Protein AF-A0A4R3Q7E2-F1 (afdb_monomer_lite)

pLDDT: mean 81.16, std 11.77, range [29.0, 95.5]

Foldseek 3Di:
DDFDDDQPVPVDDNLCNVVVVVVVVQPQAGEEAEDCVDALDWDAPPNNHYIYGYPNVVVVVVVVSVVVVVVVVVVVVVVVVLVCLVVPPCVVPCVVRPRDDDDDDPCPVVVVPDDDDDPPDQDPVNVVVVVVVCVVCCVVCCVPCVVVVVVVVVVVVVVLVVVLVVVVVVCVVVQDDQVVVLVSCVVVVVVVCVQVVADKDWDDAQDFLDQQDPVRPGTQTFRTWIAGPPPREIETEHDDTPPDQQWDPDAPDDNDTHGDPRNVVLVVSQVVSLVSNLVCVVVCCVVCVVGSHDSPPYHYGD

Radius of gyration: 33.3 Å; chains: 1; bounding box: 75×64×83 Å

InterPro domains:
  IPR025359 Shedu protein SduA, C-terminal [PF14082] (177-287)

Sequence (302 aa):
MATFGPRFGLGLDRKFSFMLHAIGSVKGVTNLRLTDKRDLDVAVTDNGTTYEMGYRLFDQLRRDANRFDGRAQVSSRKKKIQLACSNLLTRLDSETFPLSLFDRSPDDIADAIGGTMINKKLSEKDRAAVAGLAASAVRTSIKSQRIGLVKLHDEIKLASLDELIDHMEVGFPRKWTELQWQKLFETNPFIHDMAFNVPVLLVQRQAHVGGKVLNGSGEKIADFLFTNKLTDSIAVLEIKTPGMELIGKKEYRGSVYAPSADLIGGVAQTLDQIERLHSNIYQLQAHNRQHRLEAYGIKGVI

Organism: Rhizobium sullae (NCBI:txid50338)

Secondary structure (DSSP, 8-state):
---S-SS-SSSS-GGGHHHHHHHTTSTT--EEEEETT-SS-EEE-TTSSEEEEEHHHHHHHHHHHHHHHHHHHHHHHHHHHHHHIIIIITTT-TTTS----PPPPTTHHHHHHSTT---TT--HHHHHHHHHHHHHHHHHHTTT-HHHHHHHHHHHHHHHHHHHHHHHHHHTTTT--HHHHHHHHHT-THHHHHHHSS-EEEEEEEEEEE---TTS---EEEEEEEEETTT-EEEEE----TTS--EEEEEEETTEEEEPHHHHHHHHHHHHHHHHHHHHHHHHHHH-TTS--EEEEEEEE-

Structure (mmCIF, N/CA/C/O backbone):
data_AF-A0A4R3Q7E2-F1
#
_entry.id   AF-A0A4R3Q7E2-F1
#
loop_
_atom_site.group_PDB
_atom_site.id
_atom_site.type_symbol
_atom_site.label_atom_id
_atom_site.label_alt_id
_atom_site.label_comp_id
_atom_site.label_asym_id
_atom_site.label_entity_id
_atom_site.label_seq_id
_atom_site.pdbx_PDB_ins_code
_atom_site.Cartn_x
_atom_site.Cartn_y
_atom_site.Cartn_z
_atom_site.occupancy
_atom_site.B_iso_or_equiv
_atom_site.auth_seq_id
_atom_site.auth_comp_id
_atom_site.auth_asym_id
_atom_site.auth_atom_id
_atom_site.pdbx_PDB_model_num
ATOM 1 N N . MET A 1 1 ? 42.563 -11.628 -42.753 1.00 29.00 1 MET A N 1
ATOM 2 C CA . MET A 1 1 ? 43.234 -12.203 -41.571 1.00 29.00 1 MET A CA 1
ATOM 3 C C . MET A 1 1 ? 43.717 -11.023 -40.743 1.00 29.00 1 MET A C 1
ATOM 5 O O . MET A 1 1 ? 44.547 -10.278 -41.240 1.00 29.00 1 MET A O 1
ATOM 9 N N . ALA A 1 2 ? 43.097 -10.755 -39.592 1.00 33.28 2 ALA A N 1
ATOM 10 C CA . ALA A 1 2 ? 43.414 -9.595 -38.755 1.00 33.28 2 ALA A CA 1
ATOM 11 C C . ALA A 1 2 ? 43.651 -10.075 -37.316 1.00 33.28 2 ALA A C 1
ATOM 13 O O . ALA A 1 2 ? 42.722 -10.525 -36.654 1.00 33.28 2 ALA A O 1
ATOM 14 N N . THR A 1 3 ? 44.907 -10.030 -36.873 1.00 35.03 3 THR A N 1
ATOM 15 C CA . THR A 1 3 ? 45.389 -10.480 -35.554 1.00 35.03 3 THR A CA 1
ATOM 16 C C . THR A 1 3 ? 45.326 -9.335 -34.525 1.00 35.03 3 THR A C 1
ATOM 18 O O . THR A 1 3 ? 45.391 -8.162 -34.893 1.00 35.03 3 THR A O 1
ATOM 21 N N . PHE A 1 4 ? 45.163 -9.647 -33.233 1.00 47.56 4 PHE A N 1
ATOM 22 C CA . PHE A 1 4 ? 44.756 -8.681 -32.197 1.00 47.56 4 PHE A CA 1
ATOM 23 C C . PHE A 1 4 ? 45.792 -7.591 -31.785 1.00 47.56 4 PHE A C 1
ATOM 25 O O . PHE A 1 4 ? 46.646 -7.847 -30.947 1.00 47.56 4 PHE A O 1
ATOM 32 N N . GLY A 1 5 ? 45.643 -6.351 -32.299 1.00 38.47 5 GLY A N 1
ATOM 33 C CA . GLY A 1 5 ? 46.027 -5.023 -31.733 1.00 38.47 5 GLY A CA 1
ATOM 34 C C . GLY A 1 5 ? 46.033 -3.896 -32.806 1.00 38.47 5 GLY A C 1
ATOM 35 O O . GLY A 1 5 ? 46.410 -4.225 -33.925 1.00 38.47 5 GLY A O 1
ATOM 36 N N . PRO A 1 6 ? 45.616 -2.609 -32.574 1.00 37.91 6 PRO A N 1
ATOM 37 C CA . PRO A 1 6 ? 45.831 -1.810 -31.354 1.00 37.91 6 PRO A CA 1
ATOM 38 C C . PRO A 1 6 ? 44.624 -1.033 -30.748 1.00 37.91 6 PRO A C 1
ATOM 40 O O . PRO A 1 6 ? 44.824 -0.341 -29.755 1.00 37.91 6 PRO A O 1
ATOM 43 N N . ARG A 1 7 ? 43.381 -1.093 -31.265 1.00 46.81 7 ARG A N 1
ATOM 44 C CA . ARG A 1 7 ? 42.199 -0.440 -30.618 1.00 46.81 7 ARG A CA 1
ATOM 45 C C . ARG A 1 7 ? 40.850 -1.190 -30.742 1.00 46.81 7 ARG A C 1
ATOM 47 O O . ARG A 1 7 ? 39.826 -0.587 -30.460 1.00 46.81 7 ARG A O 1
ATOM 54 N N . PHE A 1 8 ? 40.864 -2.465 -31.154 1.00 51.53 8 PHE A N 1
ATOM 55 C CA . PHE A 1 8 ? 39.786 -3.491 -31.171 1.00 51.53 8 PHE A CA 1
ATOM 56 C C . PHE A 1 8 ? 38.363 -3.069 -30.716 1.00 51.53 8 PHE A C 1
ATOM 58 O O . PHE A 1 8 ? 37.847 -3.547 -29.715 1.00 51.53 8 PHE A O 1
ATOM 65 N N . GLY A 1 9 ? 37.680 -2.125 -31.358 1.00 54.44 9 GLY A N 1
ATOM 66 C CA . GLY A 1 9 ? 37.080 -2.199 -32.690 1.00 54.44 9 GLY A CA 1
ATOM 67 C C . GLY A 1 9 ? 37.962 -2.682 -33.836 1.00 54.44 9 GLY A C 1
ATOM 68 O O . GLY A 1 9 ? 38.788 -1.928 -34.326 1.00 54.44 9 GLY A O 1
ATOM 69 N N . LEU A 1 10 ? 37.733 -3.929 -34.272 1.00 60.84 10 LEU A N 1
ATOM 70 C CA . LEU A 1 10 ? 38.231 -4.661 -35.460 1.00 60.84 10 LEU A CA 1
ATOM 71 C C . LEU A 1 10 ? 38.130 -3.887 -36.808 1.00 60.84 10 LEU A C 1
ATOM 73 O O . LEU A 1 10 ? 37.545 -4.370 -37.770 1.00 60.84 10 LEU A O 1
ATOM 77 N N . GLY A 1 11 ? 38.601 -2.642 -36.878 1.00 62.81 11 GLY A N 1
ATOM 78 C CA . GLY A 1 11 ? 38.197 -1.673 -37.908 1.00 62.81 11 GLY A CA 1
ATOM 79 C C . GLY A 1 11 ? 36.772 -1.129 -37.715 1.00 62.81 11 GLY A C 1
ATOM 80 O O . GLY A 1 11 ? 36.319 -0.296 -38.493 1.00 62.81 11 GLY A O 1
ATOM 81 N N . LEU A 1 12 ? 36.070 -1.579 -36.671 1.00 67.81 12 LEU A N 1
ATOM 82 C CA . LEU A 1 12 ? 34.746 -1.098 -36.281 1.00 67.81 12 LEU A CA 1
ATOM 83 C C . LEU A 1 12 ? 34.864 0.130 -35.367 1.00 67.81 12 LEU A C 1
ATOM 85 O O . LEU A 1 12 ? 35.813 0.231 -34.590 1.00 67.81 12 LEU A O 1
ATOM 89 N N . ASP A 1 13 ? 33.881 1.036 -35.418 1.00 73.06 13 ASP A N 1
ATOM 90 C CA . ASP A 1 13 ? 33.768 2.133 -34.444 1.00 73.06 13 ASP A CA 1
ATOM 91 C C . ASP A 1 13 ? 33.807 1.554 -33.016 1.00 73.06 13 ASP A C 1
ATOM 93 O O . ASP A 1 13 ? 33.225 0.501 -32.736 1.00 73.06 13 ASP A O 1
ATOM 97 N N . ARG A 1 14 ? 34.491 2.245 -32.099 1.00 74.88 14 ARG A N 1
ATOM 98 C CA . ARG A 1 14 ? 34.608 1.866 -30.685 1.00 74.88 14 ARG A CA 1
ATOM 99 C C . ARG A 1 14 ? 33.244 1.610 -30.041 1.00 74.88 14 ARG A C 1
ATOM 101 O O . ARG A 1 14 ? 33.158 0.775 -29.147 1.00 74.88 14 ARG A O 1
ATOM 108 N N . LYS A 1 15 ? 32.184 2.271 -30.514 1.00 73.81 15 LYS A N 1
ATOM 109 C CA . LYS A 1 15 ? 30.795 2.048 -30.070 1.00 73.81 15 LYS A CA 1
ATOM 110 C C . LYS A 1 15 ? 30.309 0.606 -30.255 1.00 73.81 15 LYS A C 1
ATOM 112 O O . LYS A 1 15 ? 29.393 0.180 -29.566 1.00 73.81 15 LYS A O 1
ATOM 117 N N . PHE A 1 16 ? 30.939 -0.167 -31.137 1.00 79.94 16 PHE A N 1
ATOM 118 C CA . PHE A 1 16 ? 30.592 -1.562 -31.415 1.00 79.94 16 PHE A CA 1
ATOM 119 C C . PHE A 1 16 ? 31.449 -2.577 -30.645 1.00 79.94 16 PHE A C 1
ATOM 121 O O . PHE A 1 16 ? 31.343 -3.780 -30.889 1.00 79.94 16 PHE A O 1
ATOM 128 N N . SER A 1 17 ? 32.277 -2.133 -29.690 1.00 82.00 17 SER A N 1
ATOM 129 C CA . SER A 1 17 ? 33.116 -3.035 -28.889 1.00 82.00 17 SER A CA 1
ATOM 130 C C . SER A 1 17 ? 32.306 -4.044 -28.068 1.00 82.00 17 SER A C 1
ATOM 132 O O . SER A 1 17 ? 32.810 -5.129 -27.789 1.00 82.00 17 SER A O 1
ATOM 134 N N . PHE A 1 18 ? 31.045 -3.742 -27.728 1.00 84.62 18 PHE A N 1
ATOM 135 C CA . PHE A 1 18 ? 30.160 -4.660 -27.000 1.00 84.62 18 PHE A CA 1
ATOM 136 C C . PHE A 1 18 ? 29.976 -6.002 -27.727 1.00 84.62 18 PHE A C 1
ATOM 138 O O . PHE A 1 18 ? 29.990 -7.047 -27.081 1.00 84.62 18 PHE A O 1
ATOM 145 N N . MET A 1 19 ? 29.881 -5.989 -29.064 1.00 85.25 19 MET A N 1
ATOM 146 C CA . MET A 1 19 ? 29.777 -7.214 -29.864 1.00 85.25 19 MET A CA 1
ATOM 147 C C . MET A 1 19 ? 31.058 -8.037 -29.762 1.00 85.25 19 MET A C 1
ATOM 149 O O . MET A 1 19 ? 31.007 -9.254 -29.620 1.00 85.25 19 MET A O 1
ATOM 153 N N . LEU A 1 20 ? 32.215 -7.372 -29.776 1.00 82.75 20 LEU A N 1
ATOM 154 C CA . LEU A 1 20 ? 33.516 -8.034 -29.688 1.00 82.75 20 LEU A CA 1
ATOM 155 C C . LEU A 1 20 ? 33.751 -8.644 -28.308 1.00 82.75 20 LEU A C 1
ATOM 157 O O . LEU A 1 20 ? 34.264 -9.754 -28.218 1.00 82.75 20 LEU A O 1
ATOM 161 N N . HIS A 1 21 ? 33.332 -7.959 -27.243 1.00 85.12 21 HIS A N 1
ATOM 162 C CA . HIS A 1 21 ? 33.363 -8.512 -25.890 1.00 85.12 21 HIS A CA 1
ATOM 163 C C . HIS A 1 21 ? 32.436 -9.727 -25.744 1.00 85.12 21 HIS A C 1
ATOM 165 O O . HIS A 1 21 ? 32.831 -10.726 -25.140 1.00 85.12 21 HIS A O 1
ATOM 171 N N . ALA A 1 22 ? 31.235 -9.675 -26.328 1.00 86.19 22 ALA A N 1
ATOM 172 C CA . ALA A 1 22 ? 30.306 -10.802 -26.317 1.00 86.19 22 ALA A CA 1
ATOM 173 C C . ALA A 1 22 ? 30.882 -12.015 -27.070 1.00 86.19 22 ALA A C 1
ATOM 175 O O . ALA A 1 22 ? 30.944 -13.111 -26.518 1.00 86.19 22 ALA A O 1
ATOM 176 N N . ILE A 1 23 ? 31.389 -11.811 -28.289 1.00 87.81 23 ILE A N 1
ATOM 177 C CA . ILE A 1 23 ? 32.003 -12.870 -29.107 1.00 87.81 23 ILE A CA 1
ATOM 178 C C . ILE A 1 23 ? 33.267 -13.424 -28.435 1.00 87.81 23 ILE A C 1
ATOM 180 O O . ILE A 1 23 ? 33.476 -14.633 -28.416 1.00 87.81 23 ILE A O 1
ATOM 184 N N . GLY A 1 24 ? 34.079 -12.562 -27.817 1.00 82.62 24 GLY A N 1
ATOM 185 C CA . GLY A 1 24 ? 35.292 -12.953 -27.092 1.00 82.62 24 GLY A CA 1
ATOM 186 C C . GLY A 1 24 ? 35.042 -13.806 -25.844 1.00 82.62 24 GLY A C 1
ATOM 187 O O . GLY A 1 24 ? 35.984 -14.378 -25.303 1.00 82.62 24 GLY A O 1
ATOM 188 N N . SER A 1 25 ? 33.789 -13.933 -25.396 1.00 86.69 25 SER A N 1
ATOM 189 C CA . SER A 1 25 ? 33.418 -14.868 -24.326 1.00 86.69 25 SER A CA 1
ATOM 190 C C . SER A 1 25 ? 33.393 -16.330 -24.804 1.00 86.69 25 SER A C 1
ATOM 192 O O . SER A 1 25 ? 33.401 -17.249 -23.983 1.00 86.69 25 SER A O 1
ATOM 194 N N . VAL A 1 26 ? 33.394 -16.568 -26.121 1.00 85.00 26 VAL A N 1
ATOM 195 C CA . VAL A 1 26 ? 33.490 -17.905 -26.718 1.00 85.00 26 VAL A CA 1
ATOM 196 C C . VAL A 1 26 ? 34.959 -18.336 -26.764 1.00 85.00 26 VAL A C 1
ATOM 198 O O . VAL A 1 26 ? 35.785 -17.723 -27.440 1.00 85.00 26 VAL A O 1
ATOM 201 N N . LYS A 1 27 ? 35.303 -19.408 -26.039 1.00 82.50 27 LYS A N 1
ATOM 202 C CA . LYS A 1 27 ? 36.685 -19.914 -25.957 1.00 82.50 27 LYS A CA 1
ATOM 203 C C . LYS A 1 27 ? 37.209 -20.340 -27.334 1.00 82.50 27 LYS A C 1
ATOM 205 O O . LYS A 1 27 ? 36.522 -21.040 -28.066 1.00 82.50 27 LYS A O 1
ATOM 210 N N . GLY A 1 28 ? 38.452 -19.967 -27.646 1.00 81.69 28 GLY A N 1
ATOM 211 C CA . GLY A 1 28 ? 39.160 -20.372 -28.871 1.00 81.69 28 GLY A CA 1
ATOM 212 C C . GLY A 1 28 ? 38.947 -19.453 -30.079 1.00 81.69 28 GLY A C 1
ATOM 213 O O . GLY A 1 28 ? 39.758 -19.472 -31.007 1.00 81.69 28 GLY A O 1
ATOM 214 N N . VAL A 1 29 ? 37.931 -18.588 -30.045 1.00 85.25 29 VAL A N 1
ATOM 215 C CA . VAL A 1 29 ? 37.647 -17.646 -31.131 1.00 85.25 29 VAL A CA 1
ATOM 216 C C . VAL A 1 29 ? 38.675 -16.516 -31.146 1.00 85.25 29 VAL A C 1
ATOM 218 O O . VAL A 1 29 ? 38.862 -15.795 -30.169 1.00 85.25 29 VAL A O 1
ATOM 221 N N . THR A 1 30 ? 39.313 -16.330 -32.298 1.00 81.94 30 THR A N 1
ATOM 222 C CA . THR A 1 30 ? 40.311 -15.278 -32.556 1.00 81.94 30 THR A CA 1
ATOM 223 C C . THR A 1 30 ? 40.012 -14.471 -33.821 1.00 81.94 30 THR A C 1
ATOM 225 O O . THR A 1 30 ? 40.711 -13.511 -34.127 1.00 81.94 30 THR A O 1
ATOM 228 N N . ASN A 1 31 ? 38.982 -14.832 -34.583 1.00 82.25 31 ASN A N 1
ATOM 229 C CA . ASN A 1 31 ? 38.614 -14.130 -35.807 1.00 82.25 31 ASN A CA 1
ATOM 230 C C . ASN A 1 31 ? 37.099 -13.933 -35.866 1.00 82.25 31 ASN A C 1
ATOM 232 O O . ASN A 1 31 ? 36.344 -14.833 -35.508 1.00 82.25 31 ASN A O 1
ATOM 236 N N . LEU A 1 32 ? 36.665 -12.778 -36.368 1.00 84.94 32 LEU A N 1
ATOM 237 C CA . LEU A 1 32 ? 35.276 -12.515 -36.742 1.00 84.94 32 LEU A CA 1
ATOM 238 C C . LEU A 1 32 ? 35.183 -12.456 -38.267 1.00 84.94 32 LEU A C 1
ATOM 240 O O . LEU A 1 32 ? 35.950 -11.735 -38.909 1.00 84.94 32 LEU A O 1
ATOM 244 N N . ARG A 1 33 ? 34.233 -13.190 -38.842 1.00 86.69 33 ARG A N 1
ATOM 245 C CA . ARG A 1 33 ? 33.916 -13.176 -40.268 1.00 86.69 33 ARG A CA 1
ATOM 246 C C . ARG A 1 33 ? 32.462 -12.765 -40.464 1.00 86.69 33 ARG A C 1
ATOM 248 O O . ARG A 1 33 ? 31.554 -13.459 -40.018 1.00 86.69 33 ARG A O 1
ATOM 255 N N . LEU A 1 34 ? 32.257 -11.664 -41.177 1.00 86.69 34 LEU A N 1
ATOM 256 C CA . LEU A 1 34 ? 30.942 -11.294 -41.691 1.00 86.69 34 LEU A CA 1
ATOM 257 C C . LEU A 1 34 ? 30.736 -11.967 -43.046 1.00 86.69 34 LEU A C 1
ATOM 259 O O . LEU A 1 34 ? 31.650 -11.980 -43.874 1.00 86.69 34 LEU A O 1
ATOM 263 N N . THR A 1 35 ? 29.567 -12.559 -43.262 1.00 84.50 35 THR A N 1
ATOM 264 C CA . THR A 1 35 ? 29.266 -13.275 -44.503 1.00 84.50 35 THR A CA 1
ATOM 265 C C . THR A 1 35 ? 27.837 -13.030 -44.967 1.00 84.50 35 THR A C 1
ATOM 267 O O . THR A 1 35 ? 26.925 -12.945 -44.152 1.00 84.50 35 THR A O 1
ATOM 270 N N . ASP A 1 36 ? 27.640 -12.970 -46.283 1.00 83.56 36 ASP A N 1
ATOM 271 C CA . ASP A 1 36 ? 26.310 -12.943 -46.908 1.00 83.56 36 ASP A CA 1
ATOM 272 C C . ASP A 1 36 ? 25.725 -14.351 -47.098 1.00 83.56 36 ASP A C 1
ATOM 274 O O . ASP A 1 36 ? 24.575 -14.511 -47.493 1.00 83.56 36 ASP A O 1
ATOM 278 N N . LYS A 1 37 ? 26.512 -15.397 -46.807 1.00 82.69 37 LYS A N 1
ATOM 279 C CA . LYS A 1 37 ? 26.066 -16.798 -46.873 1.00 82.69 37 LYS A CA 1
ATOM 280 C C . LYS A 1 37 ? 25.158 -17.191 -45.700 1.00 82.69 37 LYS A C 1
ATOM 282 O O . LYS A 1 37 ? 24.607 -18.287 -45.708 1.00 82.69 37 LYS A O 1
ATOM 287 N N . ARG A 1 38 ? 25.038 -16.327 -44.687 1.00 75.88 38 ARG A N 1
ATOM 288 C CA . ARG A 1 38 ? 24.199 -16.485 -43.490 1.00 75.88 38 ARG A CA 1
ATOM 289 C C . ARG A 1 38 ? 23.385 -15.204 -43.299 1.00 75.88 38 ARG A C 1
ATOM 291 O O . ARG A 1 38 ? 23.886 -14.122 -43.592 1.00 75.88 38 ARG A O 1
ATOM 298 N N . ASP A 1 39 ? 22.151 -15.322 -42.813 1.00 80.38 39 ASP A N 1
ATOM 299 C CA . ASP A 1 39 ? 21.238 -14.178 -42.661 1.00 80.38 39 ASP A CA 1
ATOM 300 C C . ASP A 1 39 ? 21.209 -13.641 -41.214 1.00 80.38 39 ASP A C 1
ATOM 302 O O . ASP A 1 39 ? 22.050 -12.825 -40.829 1.00 80.38 39 ASP A O 1
ATOM 306 N N . LEU A 1 40 ? 20.276 -14.129 -40.392 1.00 82.69 40 LEU A N 1
ATOM 307 C CA . LEU A 1 40 ? 20.133 -13.782 -38.974 1.00 82.69 40 LEU A CA 1
ATOM 308 C C . LEU A 1 40 ? 20.720 -14.869 -38.066 1.00 82.69 40 LEU A C 1
ATOM 310 O O . LEU A 1 40 ? 20.133 -15.229 -37.051 1.00 82.69 40 LEU A O 1
ATOM 314 N N . ASP A 1 41 ? 21.861 -15.423 -38.470 1.00 84.94 41 ASP A N 1
ATOM 315 C CA . ASP A 1 41 ? 22.455 -16.604 -37.845 1.00 84.94 41 ASP A CA 1
ATOM 316 C C . ASP A 1 41 ? 23.961 -16.436 -37.593 1.00 84.94 41 ASP A C 1
ATOM 318 O O . ASP A 1 41 ? 24.633 -15.586 -38.198 1.00 84.94 41 ASP A O 1
ATOM 322 N N . VAL A 1 42 ? 24.481 -17.261 -36.684 1.00 90.62 42 VAL A N 1
ATOM 323 C CA . VAL A 1 42 ? 25.875 -17.281 -36.239 1.00 90.62 42 VAL A CA 1
ATOM 324 C C . VAL A 1 42 ? 26.422 -18.704 -36.207 1.00 90.62 42 VAL A C 1
ATOM 326 O O . VAL A 1 42 ? 25.701 -19.662 -35.952 1.00 90.62 42 VAL A O 1
ATOM 329 N N . ALA A 1 43 ? 27.723 -18.861 -36.426 1.00 88.44 43 ALA A N 1
ATOM 330 C CA . ALA A 1 43 ? 28.394 -20.147 -36.261 1.00 88.44 43 ALA A CA 1
ATOM 331 C C . ALA A 1 43 ? 29.845 -19.973 -35.832 1.00 88.44 43 ALA A C 1
ATOM 333 O O . ALA A 1 43 ? 30.428 -18.901 -35.959 1.00 88.44 43 ALA A O 1
ATOM 334 N N . VAL A 1 44 ? 30.450 -21.060 -35.370 1.00 87.38 44 VAL A N 1
ATOM 335 C CA . VAL A 1 44 ? 31.900 -21.158 -35.214 1.00 87.38 44 VAL A CA 1
ATOM 336 C C . VAL A 1 44 ? 32.391 -22.162 -36.248 1.00 87.38 44 VAL A C 1
ATOM 338 O O . VAL A 1 44 ? 31.804 -23.229 -36.392 1.00 87.38 44 VAL A O 1
ATOM 341 N N . THR A 1 45 ? 33.432 -21.810 -37.001 1.00 84.06 45 THR A N 1
ATOM 342 C CA . THR A 1 45 ? 34.057 -22.727 -37.970 1.00 84.06 45 THR A CA 1
ATOM 343 C C . THR A 1 45 ? 34.561 -23.991 -37.279 1.00 84.06 45 THR A C 1
ATOM 345 O O . THR A 1 45 ? 35.008 -23.893 -36.140 1.00 84.06 45 THR A O 1
ATOM 348 N N . ASP A 1 46 ? 34.629 -25.117 -37.988 1.00 74.81 46 ASP A N 1
ATOM 349 C CA . ASP A 1 46 ? 35.045 -26.427 -37.448 1.00 74.81 46 ASP A CA 1
ATOM 350 C C . ASP A 1 46 ? 36.395 -26.406 -36.705 1.00 74.81 46 ASP A C 1
ATOM 352 O O . ASP A 1 46 ? 36.586 -27.112 -35.720 1.00 74.81 46 ASP A O 1
ATOM 356 N N . ASN A 1 47 ? 37.313 -25.519 -37.107 1.00 79.38 47 ASN A N 1
ATOM 357 C CA . ASN A 1 47 ? 38.606 -25.325 -36.441 1.00 79.38 47 ASN A CA 1
ATOM 358 C C . ASN A 1 47 ? 38.514 -24.551 -35.106 1.00 79.38 47 ASN A C 1
ATOM 360 O O . ASN A 1 47 ? 39.539 -24.270 -34.494 1.00 79.38 47 ASN A O 1
ATOM 364 N N . GLY A 1 48 ? 37.323 -24.122 -34.680 1.00 80.56 48 GLY A N 1
ATOM 365 C CA . GLY A 1 48 ? 37.066 -23.405 -33.425 1.00 80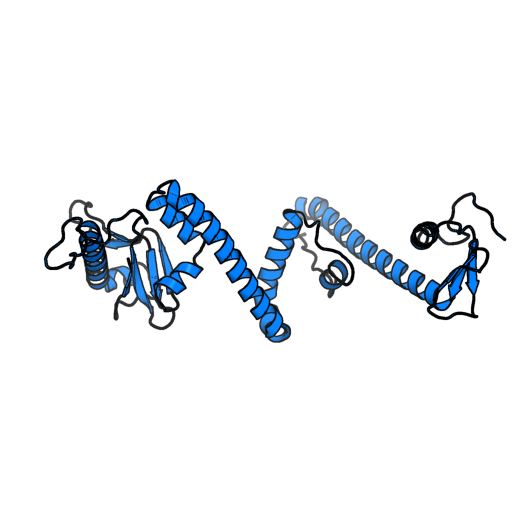.56 48 GLY A CA 1
ATOM 366 C C . GLY A 1 48 ? 37.562 -21.954 -33.362 1.00 80.56 48 GLY A C 1
ATOM 367 O O . GLY A 1 48 ? 37.313 -21.264 -32.378 1.00 80.56 48 GLY A O 1
ATOM 368 N N . THR A 1 49 ? 38.262 -21.466 -34.390 1.00 85.31 49 THR A N 1
ATOM 369 C CA . THR A 1 49 ? 39.002 -20.192 -34.329 1.00 85.31 49 THR A CA 1
ATOM 370 C C . THR A 1 49 ? 38.273 -18.987 -34.913 1.00 85.31 49 THR A C 1
ATOM 372 O O . THR A 1 49 ? 38.647 -17.852 -34.607 1.00 85.31 49 THR A O 1
ATOM 375 N N . THR A 1 50 ? 37.256 -19.192 -35.754 1.00 86.38 50 THR A N 1
ATOM 376 C CA . THR A 1 50 ? 36.537 -18.105 -36.436 1.00 86.38 50 THR A CA 1
ATOM 377 C C . THR A 1 50 ? 35.055 -18.129 -36.093 1.00 86.38 50 THR A C 1
ATOM 379 O O . THR A 1 50 ? 34.381 -19.129 -36.320 1.00 86.38 50 THR A O 1
ATOM 382 N N . TYR A 1 51 ? 34.552 -17.003 -35.593 1.00 89.06 51 TYR A N 1
ATOM 383 C CA . TYR A 1 51 ? 33.131 -16.739 -35.416 1.00 89.06 51 TYR A CA 1
ATOM 384 C C . TYR A 1 51 ? 32.568 -16.131 -36.699 1.00 89.06 51 TYR A C 1
ATOM 386 O O . TYR A 1 51 ? 33.040 -15.090 -37.159 1.00 89.06 51 TYR A O 1
ATOM 394 N N . GLU A 1 52 ? 31.577 -16.783 -37.289 1.00 89.81 52 GLU A N 1
ATOM 395 C CA . GLU A 1 52 ? 30.861 -16.326 -38.472 1.00 89.81 52 GLU A CA 1
ATOM 396 C C . GLU A 1 52 ? 29.523 -15.707 -38.072 1.00 89.81 52 GLU A C 1
ATOM 398 O O . GLU A 1 52 ? 28.780 -16.279 -37.280 1.00 89.81 52 GLU A O 1
ATOM 403 N N . MET A 1 53 ? 29.202 -14.551 -38.647 1.00 90.25 53 MET A N 1
ATOM 404 C CA . MET A 1 53 ? 27.929 -13.859 -38.451 1.00 90.25 53 MET A CA 1
ATOM 405 C C . MET A 1 53 ? 27.406 -13.347 -39.793 1.00 90.25 53 MET A C 1
ATOM 407 O O . MET A 1 53 ? 28.176 -12.856 -40.624 1.00 90.25 53 MET A O 1
ATOM 411 N N . GLY A 1 54 ? 26.093 -13.441 -39.996 1.00 90.50 54 GLY A N 1
ATOM 412 C CA . GLY A 1 54 ? 25.437 -12.840 -41.153 1.00 90.50 54 GLY A CA 1
ATOM 413 C C . GLY A 1 54 ? 25.531 -11.310 -41.165 1.00 90.50 54 GLY A C 1
ATOM 414 O O . GLY A 1 54 ? 25.408 -10.657 -40.124 1.00 90.50 54 GLY A O 1
ATOM 415 N N . TYR A 1 55 ? 25.726 -10.707 -42.341 1.00 87.50 55 TYR A N 1
ATOM 416 C CA . TYR A 1 55 ? 25.829 -9.243 -42.455 1.00 87.50 55 TYR A CA 1
ATOM 417 C C . TYR A 1 55 ? 24.560 -8.523 -41.961 1.00 87.50 55 TYR A C 1
ATOM 419 O O . TYR A 1 55 ? 24.642 -7.466 -41.334 1.00 87.50 55 TYR A O 1
ATOM 427 N N . ARG A 1 56 ? 23.379 -9.114 -42.185 1.00 87.06 56 ARG A N 1
ATOM 428 C CA . ARG A 1 56 ? 22.090 -8.565 -41.736 1.00 87.06 56 ARG A CA 1
ATOM 429 C C . ARG A 1 56 ? 21.962 -8.541 -40.214 1.00 87.06 56 ARG A C 1
ATOM 431 O O . ARG A 1 56 ? 21.550 -7.517 -39.673 1.00 87.06 56 ARG A O 1
ATOM 438 N N . LEU A 1 57 ? 22.388 -9.603 -39.524 1.00 87.25 57 LEU A N 1
ATOM 439 C CA . LEU A 1 57 ? 22.433 -9.624 -38.057 1.00 87.25 57 LEU A CA 1
ATOM 440 C C . LEU A 1 57 ? 23.373 -8.545 -37.511 1.00 87.25 57 LEU A C 1
ATOM 442 O O . LEU A 1 57 ? 23.021 -7.822 -36.579 1.00 87.25 57 LEU A O 1
ATOM 446 N N . PHE A 1 58 ? 24.548 -8.395 -38.125 1.00 88.31 58 PHE A N 1
ATOM 447 C CA . PHE A 1 58 ? 25.492 -7.347 -37.753 1.00 88.31 58 PHE A CA 1
ATOM 448 C C . PHE A 1 58 ? 24.893 -5.941 -37.933 1.00 88.31 58 PHE A C 1
ATOM 450 O O . PHE A 1 58 ? 24.988 -5.113 -37.025 1.00 88.31 58 PHE A O 1
ATOM 457 N N . ASP A 1 59 ? 24.244 -5.660 -39.069 1.00 86.88 59 ASP A N 1
ATOM 458 C CA . ASP A 1 59 ? 23.610 -4.357 -39.305 1.00 86.88 59 ASP A CA 1
ATOM 459 C C . ASP A 1 59 ? 22.438 -4.097 -38.346 1.00 86.88 59 ASP A C 1
ATOM 461 O O . ASP A 1 59 ? 22.267 -2.967 -37.886 1.00 86.88 59 ASP A O 1
ATOM 465 N N . GLN A 1 60 ? 21.673 -5.128 -37.977 1.00 86.56 60 GLN A N 1
ATOM 466 C CA . GLN A 1 60 ? 20.607 -5.011 -36.983 1.00 86.56 60 GLN A CA 1
ATOM 467 C C . GLN A 1 60 ? 21.167 -4.629 -35.606 1.00 86.56 60 GLN A C 1
ATOM 469 O O . GLN A 1 60 ? 20.771 -3.604 -35.049 1.00 86.56 60 GLN A O 1
ATOM 474 N N . LEU A 1 61 ? 22.169 -5.363 -35.110 1.00 87.25 61 LEU A N 1
ATOM 475 C CA . LEU A 1 61 ? 22.843 -5.051 -33.842 1.00 87.25 61 LEU A CA 1
ATOM 476 C C . LEU A 1 61 ? 23.445 -3.640 -33.847 1.00 87.25 61 LEU A C 1
ATOM 478 O O . LEU A 1 61 ? 23.366 -2.910 -32.856 1.00 87.25 61 LEU A O 1
ATOM 482 N N . ARG A 1 62 ? 24.016 -3.225 -34.982 1.00 87.69 62 ARG A N 1
ATOM 483 C CA . ARG A 1 62 ? 24.568 -1.882 -35.183 1.00 87.69 62 ARG A CA 1
ATOM 484 C C . ARG A 1 62 ? 23.490 -0.799 -35.078 1.00 87.69 62 ARG A C 1
ATOM 486 O O . ARG A 1 62 ? 23.715 0.229 -34.434 1.00 87.69 62 ARG A O 1
ATOM 493 N N . ARG A 1 63 ? 22.340 -0.983 -35.735 1.00 86.25 63 ARG A N 1
ATOM 494 C CA . ARG A 1 63 ? 21.218 -0.027 -35.704 1.00 86.25 63 ARG A CA 1
ATOM 495 C C . ARG A 1 63 ? 20.610 0.070 -34.311 1.00 86.25 63 ARG A C 1
ATOM 497 O O . ARG A 1 63 ? 20.388 1.185 -33.841 1.00 86.25 63 ARG A O 1
ATOM 504 N N . ASP A 1 64 ? 20.412 -1.062 -33.648 1.00 83.25 64 ASP A N 1
ATOM 505 C CA . ASP A 1 64 ? 19.837 -1.108 -32.305 1.00 83.25 64 ASP A CA 1
ATOM 506 C C . ASP A 1 64 ? 20.759 -0.434 -31.283 1.00 83.25 64 ASP A C 1
ATOM 508 O O . ASP A 1 64 ? 20.312 0.433 -30.532 1.00 83.25 64 ASP A O 1
ATOM 512 N N . ALA A 1 65 ? 22.069 -0.702 -31.334 1.00 84.56 65 ALA A N 1
ATOM 513 C CA . ALA A 1 65 ? 23.048 -0.015 -30.489 1.00 84.56 65 ALA A CA 1
ATOM 514 C C . ALA A 1 65 ? 23.033 1.509 -30.693 1.00 84.56 65 ALA A C 1
ATOM 516 O O . ALA A 1 65 ? 22.945 2.269 -29.728 1.00 84.56 65 ALA A O 1
ATOM 517 N N . ASN A 1 66 ? 23.032 1.971 -31.948 1.00 85.12 66 ASN A N 1
ATOM 518 C CA . ASN A 1 66 ? 22.941 3.402 -32.249 1.00 85.12 66 ASN A CA 1
ATOM 519 C C . ASN A 1 66 ? 21.624 4.020 -31.757 1.00 85.12 66 ASN A C 1
ATOM 521 O O . ASN A 1 66 ? 21.608 5.170 -31.315 1.00 85.12 66 ASN A O 1
ATOM 525 N N . ARG A 1 67 ? 20.516 3.272 -31.818 1.00 81.56 67 ARG A N 1
ATOM 526 C CA . ARG A 1 67 ? 19.217 3.705 -31.296 1.00 81.56 67 ARG A CA 1
ATOM 527 C C . ARG A 1 67 ? 19.259 3.855 -29.774 1.00 81.56 67 ARG A C 1
ATOM 529 O O . ARG A 1 67 ? 18.764 4.864 -29.266 1.00 81.56 67 ARG A O 1
ATOM 536 N N . PHE A 1 68 ? 19.863 2.907 -29.056 1.00 81.00 68 PHE A N 1
ATOM 537 C CA . PHE A 1 68 ? 20.041 2.991 -27.603 1.00 81.00 68 PHE A CA 1
ATOM 538 C C . PHE A 1 68 ? 20.909 4.191 -27.208 1.00 81.00 68 PHE A C 1
ATOM 540 O O . PHE A 1 68 ? 20.485 5.004 -26.383 1.00 81.00 68 PHE A O 1
ATOM 547 N N . ASP A 1 69 ? 22.057 4.374 -27.865 1.00 84.25 69 ASP A N 1
ATOM 548 C CA . ASP A 1 69 ? 22.950 5.514 -27.631 1.00 84.25 69 ASP A CA 1
ATOM 549 C C . ASP A 1 69 ? 22.260 6.850 -27.926 1.00 84.25 69 ASP A C 1
ATOM 551 O O . ASP A 1 69 ? 22.327 7.788 -27.127 1.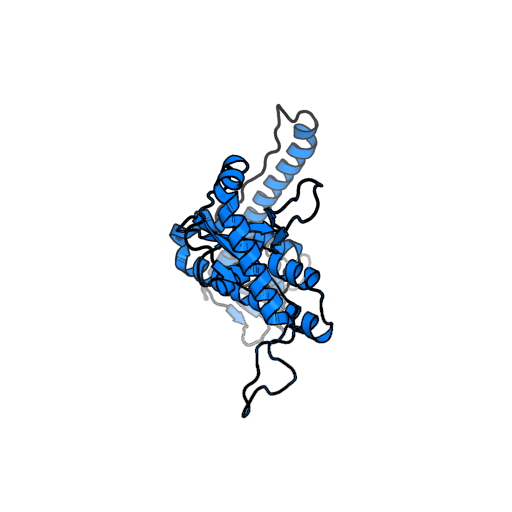00 84.25 69 ASP A O 1
ATOM 555 N N . GLY A 1 70 ? 21.559 6.945 -29.059 1.00 82.94 70 GLY A N 1
ATOM 556 C CA . GLY A 1 70 ? 20.831 8.148 -29.454 1.00 82.94 70 GLY A CA 1
ATOM 557 C C . GLY A 1 70 ? 19.795 8.557 -28.407 1.00 82.94 70 GLY A C 1
ATOM 558 O O . GLY A 1 70 ? 19.762 9.716 -27.985 1.00 82.94 70 GLY A O 1
ATOM 559 N N . ARG A 1 71 ? 19.000 7.598 -27.920 1.00 78.31 71 ARG A N 1
ATOM 560 C CA . ARG A 1 71 ? 18.005 7.818 -26.859 1.00 78.31 71 ARG A CA 1
ATOM 561 C C . ARG A 1 71 ? 18.651 8.237 -25.540 1.00 78.31 71 ARG A C 1
ATOM 563 O O . ARG A 1 71 ? 18.237 9.236 -24.948 1.00 78.31 71 ARG A O 1
ATOM 570 N N . ALA A 1 72 ? 19.703 7.539 -25.112 1.00 79.31 72 ALA A N 1
ATOM 571 C CA . ALA A 1 72 ? 20.432 7.868 -23.889 1.00 79.31 72 ALA A CA 1
ATOM 572 C C . ALA A 1 72 ? 21.024 9.285 -23.946 1.00 79.31 72 ALA A C 1
ATOM 574 O O . ALA A 1 72 ? 20.917 10.053 -22.987 1.00 79.31 72 ALA A O 1
ATOM 575 N N . GLN A 1 73 ? 21.583 9.679 -25.093 1.00 85.38 73 GLN A N 1
ATOM 576 C CA . GLN A 1 73 ? 22.101 11.027 -25.302 1.00 85.38 73 GLN A CA 1
ATOM 577 C C . GLN A 1 73 ? 21.001 12.089 -25.291 1.00 85.38 73 GLN A C 1
ATOM 579 O O . GLN A 1 73 ? 21.203 13.148 -24.700 1.00 85.38 73 GLN A O 1
ATOM 584 N N . VAL A 1 74 ? 19.841 11.836 -25.908 1.00 82.62 74 VAL A N 1
ATOM 585 C CA . VAL A 1 74 ? 18.691 12.757 -25.844 1.00 82.62 74 VAL A CA 1
ATOM 586 C C . VAL A 1 74 ? 18.232 12.940 -24.397 1.00 82.62 74 VAL A C 1
ATOM 588 O O . VAL A 1 74 ? 18.101 14.078 -23.947 1.00 82.62 74 VAL A O 1
ATOM 591 N N . SER A 1 75 ? 18.070 11.849 -23.643 1.00 79.12 75 SER A N 1
ATOM 592 C CA . SER A 1 75 ? 17.712 11.898 -22.218 1.00 79.12 75 SER A CA 1
ATOM 593 C C . SER A 1 75 ? 18.754 12.667 -21.395 1.00 79.12 75 SER A C 1
ATOM 595 O O . SER A 1 75 ? 18.412 13.551 -20.609 1.00 79.12 75 SER A O 1
ATOM 597 N N . SER A 1 76 ? 20.045 12.404 -21.625 1.00 83.12 76 SER A N 1
ATOM 598 C CA . SER A 1 76 ? 21.148 13.107 -20.961 1.00 83.12 76 SER A CA 1
ATOM 599 C C . SER A 1 76 ? 21.150 14.605 -21.274 1.00 83.12 76 SER A C 1
ATOM 601 O O . SER A 1 76 ? 21.283 15.419 -20.361 1.00 83.12 76 SER A O 1
ATOM 603 N N . ARG A 1 77 ? 20.956 14.986 -22.545 1.00 84.75 77 ARG A N 1
ATOM 604 C CA . ARG A 1 77 ? 20.865 16.391 -22.967 1.00 84.75 77 ARG A CA 1
ATOM 605 C C . ARG A 1 77 ? 19.715 17.107 -22.259 1.00 84.75 77 ARG A C 1
ATOM 607 O O . ARG A 1 77 ? 19.954 18.162 -21.679 1.00 84.75 77 ARG A O 1
ATOM 614 N N . LYS A 1 78 ? 18.518 16.508 -22.219 1.00 81.56 78 LYS A N 1
ATOM 615 C CA . LYS A 1 78 ? 17.359 17.064 -21.495 1.00 81.56 78 LYS A CA 1
ATOM 616 C C . LYS A 1 78 ? 17.669 17.289 -20.008 1.00 81.56 78 LYS A C 1
ATOM 618 O O . LYS A 1 78 ? 17.486 18.394 -19.510 1.00 81.56 78 LYS A O 1
ATOM 623 N N . LYS A 1 79 ? 18.230 16.286 -19.320 1.00 81.62 79 LYS A N 1
ATOM 624 C CA . LYS A 1 7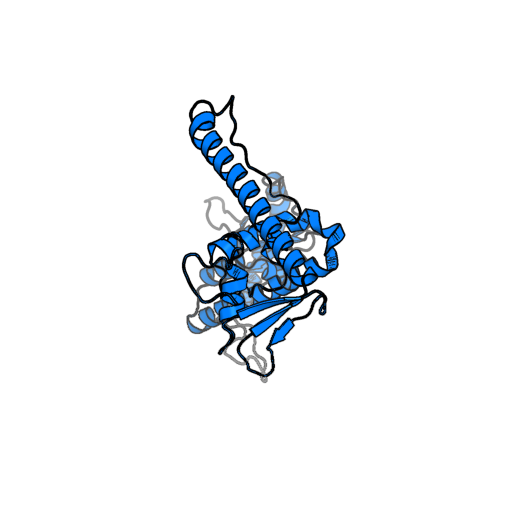9 ? 18.613 16.389 -17.895 1.00 81.62 79 LYS A CA 1
ATOM 625 C C . LYS A 1 79 ? 19.652 17.484 -17.635 1.00 81.62 79 LYS A C 1
ATOM 627 O O . LYS A 1 79 ? 19.537 18.214 -16.657 1.00 81.62 79 LYS A O 1
ATOM 632 N N . LYS A 1 80 ? 20.660 17.616 -18.506 1.00 86.19 80 LYS A N 1
ATOM 633 C CA . LYS A 1 80 ? 21.690 18.667 -18.400 1.00 86.19 80 LYS A CA 1
ATOM 634 C C . LYS A 1 80 ? 21.091 20.061 -18.554 1.00 86.19 80 LYS A C 1
ATOM 636 O O . LYS A 1 80 ? 21.407 20.937 -17.757 1.00 86.19 80 LYS A O 1
ATOM 641 N N . ILE A 1 81 ? 20.210 20.243 -19.539 1.00 85.00 81 ILE A N 1
ATOM 642 C CA . ILE A 1 81 ? 19.488 21.504 -19.741 1.00 85.00 81 ILE A CA 1
ATOM 643 C C . ILE A 1 81 ? 18.634 21.818 -18.511 1.00 85.00 81 ILE A C 1
ATOM 645 O O . ILE A 1 81 ? 18.708 22.927 -18.001 1.00 85.00 81 ILE A O 1
ATOM 649 N N . GLN A 1 82 ? 17.907 20.839 -17.964 1.00 82.81 82 GLN A N 1
ATOM 650 C CA . GLN A 1 82 ? 17.111 21.038 -16.751 1.00 82.81 82 GLN A CA 1
ATOM 651 C C . GLN A 1 82 ? 17.958 21.484 -15.563 1.00 82.81 82 GLN A C 1
ATOM 653 O O . GLN A 1 82 ? 17.596 22.430 -14.868 1.00 82.81 82 GLN A O 1
ATOM 658 N N . LEU A 1 83 ? 19.079 20.801 -15.324 1.00 83.88 83 LEU A N 1
ATOM 659 C CA . LEU A 1 83 ? 19.985 21.132 -14.234 1.00 83.88 83 LEU A CA 1
ATOM 660 C C . LEU A 1 83 ? 20.519 22.560 -14.393 1.00 83.88 83 LEU A C 1
ATOM 662 O O . LEU A 1 83 ? 20.566 23.296 -13.410 1.00 83.88 83 LEU A O 1
ATOM 666 N N . ALA A 1 84 ? 20.877 22.951 -15.619 1.00 85.69 84 ALA A N 1
ATOM 667 C CA . ALA A 1 84 ? 21.316 24.303 -15.933 1.00 85.69 84 ALA A CA 1
ATOM 668 C C . ALA A 1 84 ? 20.194 25.327 -15.703 1.00 85.69 84 ALA A C 1
ATOM 670 O O . ALA A 1 84 ? 20.390 26.258 -14.934 1.00 85.69 84 ALA A O 1
ATOM 671 N N . CYS A 1 85 ? 19.002 25.134 -16.275 1.00 84.50 85 CYS A N 1
ATOM 672 C CA . CYS A 1 85 ? 17.868 26.043 -16.085 1.00 84.50 85 CYS A CA 1
ATOM 673 C C . CYS A 1 85 ? 17.482 26.173 -14.606 1.00 84.50 85 CYS A C 1
ATOM 675 O O . CYS A 1 85 ? 17.365 27.285 -14.105 1.00 84.50 85 CYS A O 1
ATOM 677 N N . SER A 1 86 ? 17.375 25.055 -13.885 1.00 83.62 86 SER A N 1
ATOM 678 C CA . SER A 1 86 ? 16.962 25.050 -12.475 1.00 83.62 86 SER A CA 1
ATOM 679 C C . SER A 1 86 ? 17.980 25.746 -11.570 1.00 83.62 86 SER A C 1
ATOM 681 O O . SER A 1 86 ? 17.594 26.448 -10.643 1.00 83.62 86 SER A O 1
ATOM 683 N N . ASN A 1 87 ? 19.286 25.557 -11.804 1.00 84.88 87 ASN A N 1
ATOM 684 C CA . ASN A 1 87 ? 20.323 26.129 -10.935 1.00 84.88 87 ASN A CA 1
ATOM 685 C C . ASN A 1 87 ? 20.801 27.518 -11.364 1.00 84.88 87 ASN A C 1
ATOM 687 O O . ASN A 1 87 ? 21.325 28.238 -10.520 1.00 84.88 87 ASN A O 1
ATOM 691 N N . LEU A 1 88 ? 20.662 27.883 -12.640 1.00 89.56 88 LEU A N 1
ATOM 692 C CA . LEU A 1 88 ? 21.135 29.167 -13.160 1.00 89.56 88 LEU A CA 1
ATOM 693 C C . LEU A 1 88 ? 19.997 30.174 -13.331 1.00 89.56 88 LEU A C 1
ATOM 695 O O . LEU A 1 88 ? 20.152 31.317 -12.926 1.00 89.56 88 LEU A O 1
ATOM 699 N N . LEU A 1 89 ? 18.865 29.764 -13.913 1.00 86.81 89 LEU A N 1
ATOM 700 C CA . LEU A 1 89 ? 17.771 30.677 -14.269 1.00 86.81 89 LEU A CA 1
ATOM 701 C C . LEU A 1 89 ? 16.709 30.742 -13.171 1.00 86.81 89 LEU A C 1
ATOM 703 O O . LEU A 1 89 ? 16.424 31.820 -12.668 1.00 86.81 89 LEU A O 1
ATOM 707 N N . THR A 1 90 ? 16.187 29.597 -12.722 1.00 85.62 90 THR A N 1
ATOM 708 C CA . THR A 1 90 ? 15.137 29.559 -11.685 1.00 85.62 90 THR A CA 1
ATOM 709 C C . THR A 1 90 ? 15.618 30.105 -10.340 1.00 85.62 90 THR A C 1
ATOM 711 O O . THR A 1 90 ? 14.834 30.680 -9.596 1.00 85.62 90 THR A O 1
ATOM 714 N N . ARG A 1 91 ? 16.909 29.952 -10.012 1.00 85.38 91 ARG A N 1
ATOM 715 C CA . ARG A 1 91 ? 17.496 30.565 -8.806 1.00 85.38 91 ARG A CA 1
ATOM 716 C C . ARG A 1 91 ? 17.701 32.074 -8.927 1.00 85.38 91 ARG A C 1
ATOM 718 O O . ARG A 1 91 ? 17.755 32.736 -7.898 1.00 85.38 91 ARG A O 1
ATOM 725 N N . LEU A 1 92 ? 17.881 32.584 -10.147 1.00 87.19 92 LEU A N 1
ATOM 726 C CA . LEU A 1 92 ? 18.021 34.015 -10.409 1.00 87.19 92 LEU A CA 1
ATOM 727 C C . LEU A 1 92 ? 16.659 34.703 -10.312 1.00 87.19 92 LEU A C 1
ATOM 729 O O . LEU A 1 92 ? 16.537 35.718 -9.638 1.00 87.19 92 LEU A O 1
ATOM 733 N N . ASP A 1 93 ? 15.655 34.132 -10.974 1.00 86.94 93 ASP A N 1
ATOM 734 C CA . ASP A 1 93 ? 14.282 34.615 -10.946 1.00 86.94 93 ASP A CA 1
ATOM 735 C C . ASP A 1 93 ? 13.314 33.449 -11.188 1.00 86.94 93 ASP A C 1
ATOM 737 O O . ASP A 1 93 ? 13.178 32.928 -12.300 1.00 86.94 93 ASP A O 1
ATOM 741 N N . SER A 1 94 ? 12.640 33.032 -10.119 1.00 84.44 94 SER A N 1
ATOM 742 C CA . SER A 1 94 ? 11.684 31.930 -10.152 1.00 84.44 94 SER A CA 1
ATOM 743 C C . SER A 1 94 ? 10.330 32.305 -10.752 1.00 84.44 94 SER A C 1
ATOM 745 O O . SER A 1 94 ? 9.594 31.400 -11.143 1.00 84.44 94 SER A O 1
ATOM 747 N N . GLU A 1 95 ? 9.983 33.595 -10.805 1.00 85.75 95 GLU A N 1
ATOM 748 C CA . GLU A 1 95 ? 8.726 34.062 -11.400 1.00 85.75 95 GLU A CA 1
ATOM 749 C C . GLU A 1 95 ? 8.827 34.075 -12.927 1.00 85.75 95 GLU A C 1
ATOM 751 O O . GLU A 1 95 ? 7.932 33.577 -13.612 1.00 85.75 95 GLU A O 1
ATOM 756 N N . THR A 1 96 ? 9.952 34.555 -13.464 1.00 85.56 96 THR A N 1
ATOM 757 C CA . THR A 1 96 ? 10.199 34.561 -14.915 1.00 85.56 96 THR A CA 1
ATOM 758 C C . THR A 1 96 ? 10.620 33.185 -15.440 1.00 85.56 96 THR A C 1
ATOM 760 O O . THR A 1 96 ? 10.254 32.803 -16.554 1.00 85.56 96 THR A O 1
ATOM 763 N N . PHE A 1 97 ? 11.368 32.406 -14.648 1.00 82.00 97 PHE A N 1
ATOM 764 C CA . PHE A 1 97 ? 11.875 31.087 -15.041 1.00 82.00 97 PHE A CA 1
ATOM 765 C C . PHE A 1 97 ? 11.439 29.996 -14.054 1.00 82.00 97 PHE A C 1
ATOM 767 O O . PHE A 1 97 ? 12.265 29.490 -13.283 1.00 82.00 97 PHE A O 1
ATOM 774 N N . PRO A 1 98 ? 10.160 29.580 -14.080 1.00 80.75 98 PRO A N 1
ATOM 775 C CA . PRO A 1 98 ? 9.659 28.560 -13.171 1.00 80.75 98 PRO A CA 1
ATOM 776 C C . PRO A 1 98 ? 10.385 27.227 -13.367 1.00 80.75 98 PRO A C 1
ATOM 778 O O . PRO A 1 98 ? 10.900 26.911 -14.445 1.00 80.75 98 PRO A O 1
ATOM 781 N N . LEU A 1 99 ? 10.409 26.419 -12.305 1.00 76.69 99 LEU A N 1
ATOM 782 C CA . LEU A 1 99 ? 11.043 25.108 -12.327 1.00 76.69 99 LEU A CA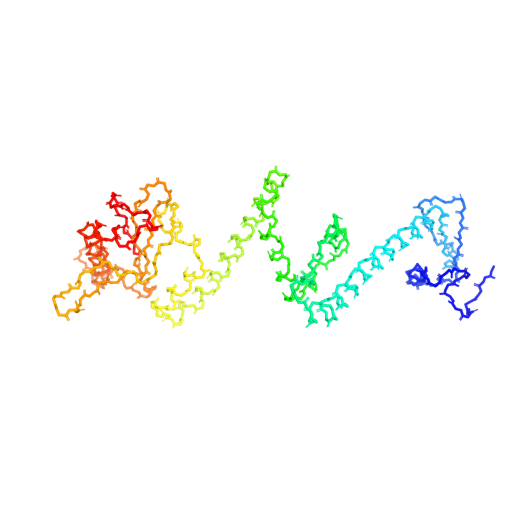 1
ATOM 783 C C . LEU A 1 99 ? 10.393 24.227 -13.406 1.00 76.69 99 LEU A C 1
ATOM 785 O O . LEU A 1 99 ? 9.265 23.761 -13.256 1.00 76.69 99 LEU A O 1
ATOM 789 N N . SER A 1 100 ? 11.126 23.966 -14.487 1.00 67.62 100 SER A N 1
ATOM 790 C CA . SER A 1 100 ? 10.664 23.062 -15.536 1.00 67.62 100 SER A CA 1
ATOM 791 C C . SER A 1 100 ? 10.903 21.614 -15.113 1.00 67.62 100 SER A C 1
ATOM 793 O O . SER A 1 100 ? 12.045 21.159 -14.975 1.00 67.62 100 SER A O 1
ATOM 795 N N . LEU A 1 101 ? 9.816 20.879 -14.892 1.00 64.81 101 LEU A N 1
ATOM 796 C CA . LEU A 1 101 ? 9.838 19.431 -14.725 1.00 64.81 101 LEU A CA 1
ATOM 797 C C . LEU A 1 101 ? 9.694 18.799 -16.112 1.00 64.81 101 LEU A C 1
ATOM 799 O O . LEU A 1 101 ? 8.675 18.975 -16.774 1.00 64.81 101 LEU A O 1
ATOM 803 N N . PHE A 1 102 ? 10.725 18.090 -16.577 1.00 66.06 102 PHE A N 1
ATOM 804 C CA . PHE A 1 102 ? 10.617 17.344 -17.829 1.00 66.06 102 PHE A CA 1
ATOM 805 C C . PHE A 1 102 ? 9.738 16.113 -17.656 1.00 66.06 102 PHE A C 1
ATOM 807 O O . PHE A 1 102 ? 9.911 15.346 -16.706 1.00 66.06 102 PHE A O 1
ATOM 814 N N . ASP A 1 103 ? 8.880 15.895 -18.647 1.00 62.00 103 ASP A N 1
ATOM 815 C CA . ASP A 1 103 ? 8.087 14.682 -18.757 1.00 62.00 103 ASP A CA 1
ATOM 816 C C . ASP A 1 103 ? 8.891 13.544 -19.409 1.00 62.00 103 ASP A C 1
ATOM 818 O O . ASP A 1 103 ? 9.792 13.775 -20.232 1.00 62.00 103 ASP A O 1
ATOM 822 N N . ARG A 1 104 ? 8.586 12.301 -19.023 1.00 66.69 104 ARG A N 1
ATOM 823 C CA . ARG A 1 104 ? 9.192 11.114 -19.648 1.00 66.69 104 ARG A CA 1
ATOM 824 C C . ARG A 1 104 ? 8.649 10.965 -21.067 1.00 66.69 104 ARG A C 1
ATOM 826 O O . ARG A 1 104 ? 7.498 11.295 -21.338 1.00 66.69 104 ARG A O 1
ATOM 833 N N . SER A 1 105 ? 9.475 10.471 -21.986 1.00 71.19 105 SER A N 1
ATOM 834 C CA . SER A 1 105 ? 8.990 10.176 -23.338 1.00 71.19 105 SER A CA 1
ATOM 835 C C . SER A 1 105 ? 8.101 8.924 -23.289 1.00 71.19 105 SER A C 1
ATOM 837 O O . SER A 1 105 ? 8.304 8.078 -22.408 1.00 71.19 105 SER A O 1
ATOM 839 N N . PRO A 1 106 ? 7.145 8.764 -24.224 1.00 71.88 106 PRO A N 1
ATOM 840 C CA . PRO A 1 106 ? 6.427 7.503 -24.381 1.00 71.88 106 PRO A CA 1
ATOM 841 C C . PRO A 1 106 ? 7.406 6.323 -24.469 1.00 71.88 106 PRO A C 1
ATOM 843 O O . PRO A 1 106 ? 8.478 6.450 -25.061 1.00 71.88 106 PRO A O 1
ATOM 846 N N . ASP A 1 107 ? 7.044 5.205 -23.842 1.00 73.25 107 ASP A N 1
ATOM 847 C CA . ASP A 1 107 ? 7.788 3.936 -23.827 1.00 73.25 107 ASP A CA 1
ATOM 848 C C . ASP A 1 107 ? 9.154 3.925 -23.109 1.00 73.25 107 ASP A C 1
ATOM 850 O O . ASP A 1 107 ? 9.728 2.849 -22.953 1.00 73.25 107 ASP A O 1
ATOM 854 N N . ASP A 1 108 ? 9.638 5.048 -22.552 1.00 73.31 108 ASP A N 1
ATOM 855 C CA . ASP A 1 108 ? 10.913 5.101 -21.798 1.00 73.31 108 ASP A CA 1
ATOM 856 C C . ASP A 1 108 ? 10.961 4.057 -20.657 1.00 73.31 108 ASP A C 1
ATOM 858 O O . ASP A 1 108 ? 12.007 3.480 -20.362 1.00 73.31 108 ASP A O 1
ATOM 862 N N . ILE A 1 109 ? 9.821 3.807 -20.003 1.00 75.19 109 ILE A N 1
ATOM 863 C CA . ILE A 1 109 ? 9.683 2.813 -18.924 1.00 75.19 109 ILE A CA 1
ATOM 864 C C . ILE A 1 109 ? 9.628 1.386 -19.483 1.00 75.19 109 ILE A C 1
ATOM 866 O O . ILE A 1 109 ? 10.242 0.486 -18.915 1.00 75.19 109 ILE A O 1
ATOM 870 N N . ALA A 1 110 ? 8.907 1.176 -20.587 1.00 73.19 110 ALA A N 1
ATOM 871 C CA . ALA A 1 110 ? 8.784 -0.136 -21.217 1.00 73.19 110 ALA A CA 1
ATOM 872 C C . ALA A 1 110 ? 10.146 -0.621 -21.737 1.00 73.19 110 ALA A C 1
ATOM 874 O O . ALA A 1 110 ? 10.521 -1.767 -21.503 1.00 73.19 110 ALA A O 1
ATOM 875 N N . ASP A 1 111 ? 10.924 0.280 -22.338 1.00 69.56 111 ASP A N 1
ATOM 876 C CA . ASP A 1 111 ? 12.288 0.012 -22.793 1.00 69.56 111 ASP A CA 1
ATOM 877 C C . ASP A 1 111 ? 13.250 -0.266 -21.624 1.00 69.56 111 ASP A C 1
ATOM 879 O O . ASP A 1 111 ? 14.143 -1.102 -21.743 1.00 69.56 111 ASP A O 1
ATOM 883 N N . ALA A 1 112 ? 13.075 0.411 -20.483 1.00 71.94 112 ALA A N 1
ATOM 884 C CA . ALA A 1 112 ? 13.916 0.207 -19.301 1.00 71.94 112 ALA A CA 1
ATOM 885 C C . ALA A 1 112 ? 13.644 -1.125 -18.576 1.00 71.94 112 ALA A C 1
ATOM 887 O O . ALA A 1 112 ? 14.545 -1.658 -17.933 1.00 71.94 112 ALA A O 1
ATOM 888 N N . ILE A 1 113 ? 12.414 -1.641 -18.654 1.00 68.38 113 ILE A N 1
ATOM 889 C CA . ILE A 1 113 ? 11.973 -2.859 -17.950 1.00 68.38 113 ILE A CA 1
ATOM 890 C C . ILE A 1 113 ? 11.985 -4.097 -18.874 1.00 68.38 113 ILE A C 1
ATOM 892 O O . ILE A 1 113 ? 12.007 -5.229 -18.393 1.00 68.38 113 ILE A O 1
ATOM 896 N N . GLY A 1 114 ? 11.969 -3.913 -20.196 1.00 60.97 114 GLY A N 1
ATOM 897 C CA . GLY A 1 114 ? 11.720 -4.973 -21.173 1.00 60.97 114 GLY A CA 1
ATOM 898 C C . GLY A 1 114 ? 12.713 -6.151 -21.212 1.00 60.97 114 GLY A C 1
ATOM 899 O O . GLY A 1 114 ? 13.917 -6.013 -21.001 1.00 60.97 114 GLY A O 1
ATOM 900 N N . GLY A 1 115 ? 12.160 -7.319 -21.572 1.00 53.59 115 GLY A N 1
ATOM 901 C CA . GLY A 1 115 ? 12.791 -8.488 -22.210 1.00 53.59 115 GLY A CA 1
ATOM 902 C C . GLY A 1 115 ? 13.779 -9.336 -21.405 1.00 53.59 115 GLY A C 1
ATOM 903 O O . GLY A 1 115 ? 13.638 -10.555 -21.352 1.00 53.59 115 GLY A O 1
ATOM 904 N N . THR A 1 116 ? 14.805 -8.723 -20.823 1.00 50.75 116 THR A N 1
ATOM 905 C CA . THR A 1 116 ? 16.025 -9.454 -20.425 1.00 50.75 116 THR A CA 1
ATOM 906 C C . THR A 1 116 ? 16.666 -8.956 -19.135 1.00 50.75 116 THR A C 1
ATOM 908 O O . THR A 1 116 ? 17.617 -9.576 -18.653 1.00 50.75 116 THR A O 1
ATOM 911 N N . MET A 1 117 ? 16.161 -7.877 -18.528 1.00 55.00 117 MET A N 1
ATOM 912 C CA . MET A 1 117 ? 16.635 -7.462 -17.209 1.00 55.00 117 MET A CA 1
ATOM 913 C C . MET A 1 117 ? 15.984 -8.300 -16.112 1.00 55.00 117 MET A C 1
ATOM 915 O O . MET A 1 117 ? 14.794 -8.204 -15.827 1.00 55.00 117 MET A O 1
ATOM 919 N N . ILE A 1 118 ? 16.801 -9.112 -15.445 1.00 53.81 118 ILE A N 1
ATOM 920 C CA . ILE A 1 118 ? 16.400 -9.768 -14.205 1.00 53.81 118 ILE A CA 1
ATOM 921 C C . ILE A 1 118 ? 16.373 -8.691 -13.110 1.00 53.81 118 ILE A C 1
ATOM 923 O O . ILE A 1 118 ? 17.425 -8.196 -12.702 1.00 53.81 118 ILE A O 1
ATOM 927 N N . ASN A 1 119 ? 15.185 -8.378 -12.584 1.00 60.41 119 ASN A N 1
ATOM 928 C CA . ASN A 1 119 ? 14.927 -7.387 -11.519 1.00 60.41 119 ASN A CA 1
ATOM 929 C C . ASN A 1 119 ? 15.565 -7.712 -10.145 1.00 60.41 119 ASN A C 1
ATOM 931 O O . ASN A 1 119 ? 15.197 -7.136 -9.124 1.00 60.41 119 ASN A O 1
ATOM 935 N N . LYS A 1 120 ? 16.561 -8.605 -10.082 1.00 58.44 120 LYS A N 1
ATOM 936 C CA . LYS A 1 120 ? 17.173 -9.110 -8.839 1.00 58.44 120 LYS A CA 1
ATOM 937 C C . LYS A 1 120 ? 18.030 -8.070 -8.093 1.00 58.44 120 LYS A C 1
ATOM 939 O O . LYS A 1 120 ? 18.597 -8.389 -7.056 1.00 58.44 120 LYS A O 1
ATOM 944 N N . LYS A 1 121 ? 18.167 -6.843 -8.614 1.00 68.38 121 LYS A N 1
ATOM 945 C CA . LYS A 1 121 ? 19.053 -5.790 -8.076 1.00 68.38 121 LYS A CA 1
ATOM 946 C C . LYS A 1 121 ? 18.395 -4.408 -7.925 1.00 68.38 121 LYS A C 1
ATOM 948 O O . LYS A 1 121 ? 19.109 -3.411 -7.913 1.00 68.38 121 LYS A O 1
ATOM 953 N N . LEU A 1 122 ? 17.067 -4.315 -7.823 1.00 79.56 122 LEU A N 1
ATOM 954 C CA . LEU A 1 122 ? 16.423 -3.019 -7.559 1.00 79.56 122 LEU A CA 1
ATOM 955 C C . LEU A 1 122 ? 16.803 -2.508 -6.160 1.00 79.56 122 LEU A C 1
ATOM 957 O O . LEU A 1 122 ? 16.577 -3.208 -5.165 1.00 79.56 122 LEU A O 1
ATOM 961 N N . SER A 1 123 ? 17.366 -1.296 -6.096 1.00 85.12 123 SER A N 1
ATOM 962 C CA . SER A 1 123 ? 17.640 -0.595 -4.836 1.00 85.12 123 SER A CA 1
ATOM 963 C C . SER A 1 123 ? 16.342 -0.103 -4.184 1.00 85.12 123 SER A C 1
ATOM 965 O O . SER A 1 123 ? 15.317 0.004 -4.857 1.00 85.12 123 SER A O 1
ATOM 967 N N . GLU A 1 124 ? 16.371 0.269 -2.899 1.00 84.19 124 GLU A N 1
ATOM 968 C CA . GLU A 1 124 ? 15.196 0.859 -2.224 1.00 84.19 124 GLU A CA 1
ATOM 969 C C . GLU A 1 124 ? 14.669 2.106 -2.948 1.00 84.19 124 GLU A C 1
ATOM 971 O O . GLU A 1 124 ? 13.462 2.309 -3.076 1.00 84.19 124 GLU A O 1
ATOM 976 N N . LYS A 1 125 ? 15.573 2.911 -3.516 1.00 79.94 125 LYS A N 1
ATOM 977 C CA . LYS A 1 125 ? 15.201 4.085 -4.311 1.00 79.94 125 LYS A CA 1
ATOM 978 C C . LYS A 1 125 ? 14.475 3.698 -5.601 1.00 79.94 125 LYS A C 1
ATOM 980 O O . LYS A 1 125 ? 13.523 4.376 -5.983 1.00 79.94 125 LYS A O 1
ATOM 985 N N . ASP A 1 126 ? 14.902 2.618 -6.254 1.00 82.31 126 ASP A N 1
ATOM 986 C CA . ASP A 1 126 ? 14.242 2.119 -7.463 1.00 82.31 126 ASP A CA 1
ATOM 987 C C . ASP A 1 126 ? 12.862 1.547 -7.134 1.00 82.31 126 ASP A C 1
ATOM 989 O O . ASP A 1 126 ? 11.894 1.856 -7.825 1.00 82.31 126 ASP A O 1
ATOM 993 N N . ARG A 1 127 ? 12.738 0.781 -6.042 1.00 84.06 127 ARG A N 1
ATOM 994 C CA . ARG A 1 127 ? 11.446 0.248 -5.576 1.00 84.06 127 ARG A CA 1
ATOM 995 C C . ARG A 1 127 ? 10.460 1.364 -5.250 1.00 84.06 127 ARG A C 1
ATOM 997 O O . ARG A 1 127 ? 9.328 1.326 -5.726 1.00 84.06 127 ARG A O 1
ATOM 1004 N N . ALA A 1 128 ? 10.902 2.394 -4.527 1.00 82.06 128 ALA A N 1
ATOM 1005 C CA . ALA A 1 128 ? 10.081 3.564 -4.230 1.00 82.06 128 ALA A CA 1
ATOM 1006 C C . ALA A 1 128 ? 9.636 4.298 -5.508 1.00 82.06 128 ALA A C 1
ATOM 1008 O O . ALA A 1 128 ? 8.476 4.692 -5.630 1.00 82.06 128 ALA A O 1
ATOM 1009 N N . ALA A 1 129 ? 10.530 4.441 -6.494 1.00 83.88 129 ALA A N 1
ATOM 1010 C CA . ALA A 1 129 ? 10.192 5.049 -7.778 1.00 83.88 129 ALA A CA 1
ATOM 1011 C C . ALA A 1 129 ? 9.178 4.212 -8.578 1.00 83.88 129 ALA A C 1
ATOM 1013 O O . ALA A 1 129 ? 8.283 4.784 -9.202 1.00 83.88 129 ALA A O 1
ATOM 1014 N N . VAL A 1 130 ? 9.292 2.879 -8.552 1.00 87.06 130 VAL A N 1
ATOM 1015 C CA . VAL A 1 130 ? 8.331 1.960 -9.185 1.00 87.06 130 VAL A CA 1
ATOM 1016 C C . VAL A 1 130 ? 6.966 2.054 -8.507 1.00 87.06 130 VAL A C 1
ATOM 1018 O O . VAL A 1 130 ? 5.969 2.236 -9.203 1.00 87.06 130 VAL A O 1
ATOM 1021 N N . ALA A 1 131 ? 6.909 2.005 -7.174 1.00 85.75 131 ALA A N 1
ATOM 1022 C CA . ALA A 1 131 ? 5.659 2.129 -6.424 1.00 85.75 131 ALA A CA 1
ATOM 1023 C C . ALA A 1 131 ? 4.970 3.480 -6.682 1.00 85.75 131 ALA A C 1
ATOM 1025 O O . ALA A 1 131 ? 3.777 3.524 -6.986 1.00 85.75 131 ALA A O 1
ATOM 1026 N N . GLY A 1 132 ? 5.728 4.582 -6.643 1.00 84.81 132 GLY A N 1
ATOM 1027 C CA . GLY A 1 132 ? 5.204 5.920 -6.927 1.00 84.81 132 GLY A CA 1
ATOM 1028 C C . GLY A 1 132 ? 4.681 6.069 -8.359 1.00 84.81 132 GLY A C 1
ATOM 1029 O O . GLY A 1 132 ? 3.622 6.659 -8.576 1.00 84.81 132 GLY A O 1
ATOM 1030 N N . LEU A 1 133 ? 5.387 5.498 -9.339 1.00 85.62 133 LEU A N 1
ATOM 1031 C CA . LEU A 1 133 ? 4.947 5.485 -10.734 1.00 85.62 133 LEU A CA 1
ATOM 1032 C C . LEU A 1 133 ? 3.689 4.631 -10.932 1.00 85.62 133 LEU A C 1
ATOM 1034 O O . LEU A 1 133 ? 2.775 5.050 -11.638 1.00 85.62 133 LEU A O 1
ATOM 1038 N N . ALA A 1 134 ? 3.629 3.448 -10.316 1.00 86.06 134 ALA A N 1
ATOM 1039 C CA . ALA A 1 134 ? 2.447 2.598 -10.371 1.00 86.06 134 ALA A CA 1
ATOM 1040 C C . ALA A 1 134 ? 1.229 3.350 -9.818 1.00 86.06 134 ALA A C 1
ATOM 1042 O O . ALA A 1 134 ? 0.208 3.427 -10.499 1.00 86.06 134 ALA A O 1
ATOM 1043 N N . ALA A 1 135 ? 1.371 3.990 -8.650 1.00 83.12 135 ALA A N 1
ATOM 1044 C CA . ALA A 1 135 ? 0.313 4.760 -8.001 1.00 83.12 135 ALA A CA 1
ATOM 1045 C C . ALA A 1 135 ? -0.232 5.904 -8.878 1.00 83.12 135 ALA A C 1
ATOM 1047 O O . ALA A 1 135 ? -1.450 6.073 -8.973 1.00 83.12 135 ALA A O 1
ATOM 1048 N N . SER A 1 136 ? 0.637 6.667 -9.555 1.00 83.56 136 SER A N 1
ATOM 1049 C CA . SER A 1 136 ? 0.199 7.762 -10.436 1.00 83.56 136 SER A CA 1
ATOM 1050 C C . SER A 1 136 ? -0.449 7.263 -11.733 1.00 83.56 136 SER A C 1
ATOM 1052 O O . SER A 1 136 ? -1.360 7.909 -12.256 1.00 83.56 136 SER A O 1
ATOM 1054 N N . ALA A 1 137 ? -0.035 6.092 -12.225 1.00 85.88 137 ALA A N 1
ATOM 1055 C CA . ALA A 1 137 ? -0.533 5.508 -13.466 1.00 85.88 137 ALA A CA 1
ATOM 1056 C C . ALA A 1 137 ? -1.860 4.741 -13.317 1.00 85.88 137 ALA A C 1
ATOM 1058 O O . ALA A 1 137 ? -2.541 4.529 -14.324 1.00 85.88 137 ALA A O 1
ATOM 1059 N N . VAL A 1 138 ? -2.265 4.332 -12.102 1.00 87.12 138 VAL A N 1
ATOM 1060 C CA . VAL A 1 138 ? -3.478 3.509 -11.893 1.00 87.12 138 VAL A CA 1
ATOM 1061 C C . VAL A 1 138 ? -4.714 4.150 -12.526 1.00 87.12 138 VAL A C 1
ATOM 1063 O O . VAL A 1 138 ? -5.420 3.511 -13.307 1.00 87.12 138 VAL A O 1
ATOM 1066 N N . ARG A 1 139 ? -4.983 5.426 -12.216 1.00 84.44 139 ARG A N 1
ATOM 1067 C CA . ARG A 1 139 ? -6.215 6.108 -12.655 1.00 84.44 139 ARG A CA 1
ATOM 1068 C C . ARG A 1 139 ? -6.267 6.317 -14.167 1.00 84.44 139 ARG A C 1
ATOM 1070 O O . ARG A 1 139 ? -7.339 6.206 -14.755 1.00 84.44 139 ARG A O 1
ATOM 1077 N N . THR A 1 140 ? -5.129 6.609 -14.792 1.00 86.44 140 THR A N 1
ATOM 1078 C CA . THR A 1 140 ? -5.039 6.835 -16.242 1.00 86.44 140 THR A CA 1
ATOM 1079 C C . THR A 1 140 ? -5.069 5.525 -17.027 1.00 86.44 140 THR A C 1
ATOM 1081 O O . THR A 1 140 ? -5.603 5.489 -18.133 1.00 86.44 140 THR A O 1
ATOM 1084 N N . SER A 1 141 ? -4.576 4.432 -16.437 1.00 86.44 141 SER A N 1
ATOM 1085 C CA . SER A 1 141 ? -4.435 3.133 -17.107 1.00 86.44 141 SER A CA 1
ATOM 1086 C C . SER A 1 141 ? -5.616 2.182 -16.886 1.00 86.44 141 SER A C 1
ATOM 1088 O O . SER A 1 141 ? -5.709 1.160 -17.560 1.00 86.44 141 SER A O 1
ATOM 1090 N N . ILE A 1 142 ? -6.558 2.497 -15.988 1.00 84.25 142 ILE A N 1
ATOM 1091 C CA . ILE A 1 142 ? -7.655 1.580 -15.624 1.00 84.25 142 ILE A CA 1
ATOM 1092 C C . ILE A 1 142 ? -8.550 1.175 -16.802 1.00 84.25 142 ILE A C 1
ATOM 1094 O O . ILE A 1 142 ? -9.060 0.056 -16.834 1.00 84.25 142 ILE A O 1
ATOM 1098 N N . LYS A 1 143 ? -8.717 2.063 -17.790 1.00 86.75 143 LYS A N 1
ATOM 1099 C CA . LYS A 1 143 ? -9.543 1.800 -18.978 1.00 86.75 143 LYS A CA 1
ATOM 1100 C C . LYS A 1 143 ? -8.864 0.859 -19.975 1.00 86.75 143 LYS A C 1
ATOM 1102 O O . LYS A 1 143 ? -9.556 0.092 -20.632 1.00 86.75 143 LYS A O 1
ATOM 1107 N N . SER A 1 144 ? -7.538 0.918 -20.093 1.00 89.06 144 SER A N 1
ATOM 1108 C CA . SER A 1 144 ? -6.767 0.172 -21.097 1.00 89.06 144 SER A CA 1
ATOM 1109 C C . SER A 1 144 ? -6.096 -1.088 -20.543 1.00 89.06 144 SER A C 1
ATOM 1111 O O . SER A 1 144 ? -5.895 -2.038 -21.290 1.00 89.06 144 SER A O 1
ATOM 1113 N N . GLN A 1 145 ? -5.771 -1.128 -19.246 1.00 88.31 145 GLN A N 1
ATOM 1114 C CA . GLN A 1 145 ? -4.971 -2.185 -18.607 1.00 88.31 145 GLN A CA 1
ATOM 1115 C C . GLN A 1 145 ? -5.688 -2.843 -17.418 1.00 88.31 145 GLN A C 1
ATOM 1117 O O . GLN A 1 145 ? -5.067 -3.221 -16.423 1.00 88.31 145 GLN A O 1
ATOM 1122 N N . ARG A 1 146 ? -7.017 -2.997 -17.501 1.00 86.38 146 ARG A N 1
ATOM 1123 C CA . ARG A 1 146 ? -7.852 -3.488 -16.390 1.00 86.38 146 ARG A CA 1
ATOM 1124 C C . ARG A 1 146 ? -7.368 -4.818 -15.804 1.00 86.38 146 ARG A C 1
ATOM 1126 O O . ARG A 1 146 ? -7.250 -4.926 -14.591 1.00 86.38 146 ARG A O 1
ATOM 1133 N N . ILE A 1 147 ? -7.084 -5.811 -16.650 1.00 88.94 147 ILE A N 1
ATOM 1134 C CA . ILE A 1 147 ? -6.681 -7.157 -16.202 1.00 88.94 147 ILE A CA 1
ATOM 1135 C C . ILE A 1 147 ? -5.367 -7.095 -15.412 1.00 88.94 147 ILE A C 1
ATOM 1137 O O . ILE A 1 147 ? -5.280 -7.643 -14.317 1.00 88.94 147 ILE A O 1
ATOM 1141 N N . GLY A 1 148 ? -4.364 -6.382 -15.936 1.00 86.56 148 GLY A N 1
ATOM 1142 C CA . GLY A 1 148 ? -3.069 -6.233 -15.271 1.00 86.56 148 GLY A CA 1
ATOM 1143 C C . GLY A 1 148 ? -3.168 -5.491 -13.937 1.00 86.56 148 GLY A C 1
ATOM 1144 O O . GLY A 1 148 ? -2.528 -5.889 -12.970 1.00 86.56 148 GLY A O 1
ATOM 1145 N N . LEU A 1 149 ? -4.007 -4.454 -13.860 1.00 87.94 149 LEU A N 1
ATOM 1146 C CA . LEU A 1 149 ? -4.209 -3.687 -12.627 1.00 87.94 149 LEU A CA 1
ATOM 1147 C C . LEU A 1 149 ? -4.982 -4.458 -11.555 1.00 87.94 149 LEU A C 1
ATOM 1149 O O . LEU A 1 149 ? -4.670 -4.307 -10.379 1.00 87.94 149 LEU A O 1
ATOM 1153 N N . VAL A 1 150 ? -5.952 -5.294 -11.939 1.00 85.25 150 VAL A N 1
ATOM 1154 C CA . VAL A 1 150 ? -6.626 -6.198 -10.991 1.00 85.25 150 VAL A CA 1
ATOM 1155 C C . VAL A 1 150 ? -5.619 -7.185 -10.412 1.00 85.25 150 VAL A C 1
ATOM 1157 O O . VAL A 1 150 ? -5.520 -7.299 -9.197 1.00 85.25 150 VAL A O 1
ATOM 1160 N N . LYS A 1 151 ? -4.794 -7.809 -11.263 1.00 88.75 151 LYS A N 1
ATOM 1161 C CA . LYS A 1 151 ? -3.742 -8.709 -10.784 1.00 88.75 151 LYS A CA 1
ATOM 1162 C C . LYS A 1 151 ? -2.767 -7.996 -9.842 1.00 88.75 151 LYS A C 1
ATOM 1164 O O . LYS A 1 151 ? -2.446 -8.527 -8.791 1.00 88.75 151 LYS A O 1
ATOM 1169 N N . LEU A 1 152 ? -2.321 -6.787 -10.191 1.00 89.38 152 LEU A N 1
ATOM 1170 C CA . LEU A 1 152 ? -1.440 -5.995 -9.328 1.00 89.38 152 LEU A CA 1
ATOM 1171 C C . LEU A 1 152 ? -2.088 -5.690 -7.971 1.00 89.38 152 LEU A C 1
ATOM 1173 O O . LEU A 1 152 ? -1.423 -5.771 -6.946 1.00 89.38 152 LEU A O 1
ATOM 1177 N N . HIS A 1 153 ? -3.372 -5.338 -7.959 1.00 86.44 153 HIS A N 1
ATOM 1178 C CA . HIS A 1 153 ? -4.122 -5.093 -6.728 1.00 86.44 153 HIS A CA 1
ATOM 1179 C C . HIS A 1 153 ? -4.194 -6.335 -5.836 1.00 86.44 153 HIS A C 1
ATOM 1181 O O . HIS A 1 153 ? -4.009 -6.222 -4.626 1.00 86.44 153 HIS A O 1
ATOM 1187 N N . ASP A 1 154 ? -4.417 -7.510 -6.424 1.00 86.38 154 ASP A N 1
ATOM 1188 C CA . ASP A 1 154 ? -4.456 -8.771 -5.682 1.00 86.38 154 ASP A CA 1
ATOM 1189 C C . ASP A 1 154 ? -3.075 -9.135 -5.110 1.00 86.38 154 ASP A C 1
ATOM 1191 O O . ASP A 1 154 ? -2.977 -9.492 -3.940 1.00 86.38 154 ASP A O 1
ATOM 1195 N N . GLU A 1 155 ? -1.999 -8.956 -5.883 1.00 90.00 155 GLU A N 1
ATOM 1196 C CA . GLU A 1 155 ? -0.616 -9.160 -5.415 1.00 90.00 155 GLU A CA 1
ATOM 1197 C C . GLU A 1 155 ? -0.248 -8.195 -4.276 1.00 90.00 155 GLU A C 1
ATOM 1199 O O . GLU A 1 155 ? 0.353 -8.605 -3.286 1.00 90.00 155 GLU A O 1
ATOM 1204 N N . ILE A 1 156 ? -0.649 -6.919 -4.373 1.00 88.62 156 ILE A N 1
ATOM 1205 C CA . ILE A 1 156 ? -0.459 -5.939 -3.290 1.00 88.62 156 ILE A CA 1
ATOM 1206 C C . ILE A 1 156 ? -1.195 -6.400 -2.031 1.00 88.62 156 ILE A C 1
ATOM 1208 O O . ILE A 1 156 ? -0.620 -6.372 -0.949 1.00 88.62 156 ILE A O 1
ATOM 1212 N N . LYS A 1 157 ? -2.450 -6.845 -2.162 1.00 84.62 157 LYS A N 1
ATOM 1213 C CA . LYS A 1 157 ? -3.232 -7.341 -1.023 1.00 84.62 157 LYS A CA 1
ATOM 1214 C C . LYS A 1 157 ? -2.587 -8.548 -0.354 1.00 84.62 157 LYS A C 1
ATOM 1216 O O . LYS A 1 157 ? -2.531 -8.574 0.869 1.00 84.62 157 LYS A O 1
ATOM 1221 N N . LEU A 1 158 ? -2.129 -9.526 -1.135 1.00 89.69 158 LEU A N 1
ATOM 1222 C CA . LEU A 1 158 ? -1.464 -10.718 -0.607 1.00 89.69 158 LEU A CA 1
ATOM 1223 C C . LEU A 1 158 ? -0.169 -10.347 0.120 1.00 89.69 158 LEU A C 1
ATOM 1225 O O . LEU A 1 158 ? -0.006 -10.716 1.275 1.00 89.69 158 LEU A O 1
ATOM 1229 N N . ALA A 1 159 ? 0.685 -9.524 -0.492 1.00 90.38 159 ALA A N 1
ATOM 1230 C CA . ALA A 1 159 ? 1.923 -9.079 0.146 1.00 90.38 159 ALA A CA 1
ATOM 1231 C C . ALA A 1 159 ? 1.670 -8.281 1.441 1.00 90.38 159 ALA A C 1
ATOM 1233 O O . ALA A 1 159 ? 2.374 -8.470 2.429 1.00 90.38 159 ALA A O 1
ATOM 1234 N N . SER A 1 160 ? 0.653 -7.411 1.463 1.00 89.06 160 SER A N 1
ATOM 1235 C CA . SER A 1 160 ? 0.261 -6.686 2.680 1.00 89.06 160 SER A CA 1
ATOM 1236 C C . SER A 1 160 ? -0.320 -7.603 3.761 1.00 89.06 160 SER A C 1
ATOM 1238 O O . SER A 1 160 ? -0.151 -7.324 4.945 1.00 89.06 160 SER A O 1
ATOM 1240 N N . LEU A 1 161 ? -1.009 -8.683 3.380 1.00 91.06 161 LEU A N 1
ATOM 1241 C CA . LEU A 1 161 ? -1.481 -9.703 4.318 1.00 91.06 161 LEU A CA 1
ATOM 1242 C C . LEU A 1 161 ? -0.312 -10.475 4.932 1.00 91.06 161 LEU A C 1
ATOM 1244 O O . LEU A 1 161 ? -0.305 -10.652 6.146 1.00 91.06 161 LEU A O 1
ATOM 1248 N N . ASP A 1 162 ? 0.669 -10.878 4.126 1.00 92.94 162 ASP A N 1
ATOM 1249 C CA . ASP A 1 162 ? 1.860 -11.585 4.605 1.00 92.94 162 ASP A CA 1
ATOM 1250 C C . ASP A 1 162 ? 2.643 -10.723 5.611 1.00 92.94 162 ASP A C 1
ATOM 1252 O O . ASP A 1 162 ? 2.914 -11.163 6.727 1.00 92.94 162 ASP A O 1
ATOM 1256 N N . GLU A 1 163 ? 2.912 -9.454 5.278 1.00 93.19 163 GLU A N 1
ATOM 1257 C CA . GLU A 1 163 ? 3.597 -8.516 6.184 1.00 93.19 163 GLU A CA 1
ATOM 1258 C C . GLU A 1 163 ? 2.813 -8.292 7.489 1.00 93.19 163 GLU A C 1
ATOM 1260 O O . GLU A 1 163 ? 3.387 -8.214 8.581 1.00 93.19 163 GLU A O 1
ATOM 1265 N N . LEU A 1 164 ? 1.482 -8.205 7.399 1.00 93.12 164 LEU A N 1
ATOM 1266 C CA . LEU A 1 164 ? 0.631 -8.083 8.574 1.00 93.12 164 LEU A CA 1
ATOM 1267 C C . LEU A 1 164 ? 0.724 -9.333 9.457 1.00 93.12 164 LEU A C 1
ATOM 1269 O O . LEU A 1 164 ? 0.871 -9.189 10.671 1.00 93.12 164 LEU A O 1
ATOM 1273 N N . ILE A 1 165 ? 0.646 -10.531 8.872 1.00 93.62 165 ILE A N 1
ATOM 1274 C CA . ILE A 1 165 ? 0.763 -11.800 9.600 1.00 93.62 165 ILE A CA 1
ATOM 1275 C C . ILE A 1 165 ? 2.106 -11.857 10.327 1.00 93.62 165 ILE A C 1
ATOM 1277 O O . ILE A 1 165 ? 2.108 -12.081 11.538 1.00 93.62 165 ILE A O 1
ATOM 1281 N N . ASP A 1 166 ? 3.212 -11.540 9.650 1.00 95.50 166 ASP A N 1
ATOM 1282 C CA . ASP A 1 166 ? 4.548 -11.502 10.259 1.00 95.50 166 ASP A CA 1
ATOM 1283 C C . ASP A 1 166 ? 4.582 -10.579 11.491 1.00 95.50 166 ASP A C 1
ATOM 1285 O O . ASP A 1 166 ? 5.090 -10.934 12.560 1.00 95.50 166 ASP A O 1
ATOM 1289 N N . HIS A 1 167 ? 3.994 -9.383 11.388 1.00 94.56 167 HIS A N 1
ATOM 1290 C CA . HIS A 1 167 ? 3.907 -8.456 12.518 1.00 94.56 167 HIS A CA 1
ATOM 1291 C C . HIS A 1 167 ? 3.018 -8.980 13.655 1.00 94.56 167 HIS A C 1
ATOM 1293 O O . HIS A 1 167 ? 3.366 -8.814 14.829 1.00 94.56 167 HIS A O 1
ATOM 1299 N N . MET A 1 168 ? 1.888 -9.616 13.334 1.00 93.56 168 MET A N 1
ATOM 1300 C CA . MET A 1 168 ? 0.999 -10.222 14.328 1.00 93.56 168 MET A CA 1
ATOM 1301 C C . MET A 1 168 ? 1.702 -11.367 15.072 1.00 93.56 168 MET A C 1
ATOM 1303 O O . MET A 1 168 ? 1.654 -11.412 16.304 1.00 93.56 168 MET A O 1
ATOM 1307 N N . GLU A 1 169 ? 2.425 -12.233 14.357 1.00 95.50 169 GLU A N 1
ATOM 1308 C CA . GLU A 1 169 ? 3.208 -13.339 14.924 1.00 95.50 169 GLU A CA 1
ATOM 1309 C C . GLU A 1 169 ? 4.306 -12.862 15.880 1.00 95.50 169 GLU A C 1
ATOM 1311 O O . GLU A 1 169 ? 4.560 -13.504 16.901 1.00 95.50 169 GLU A O 1
ATOM 1316 N N . VAL A 1 170 ? 4.908 -11.696 15.626 1.00 95.50 170 VAL A N 1
ATOM 1317 C CA . VAL A 1 170 ? 5.826 -11.047 16.576 1.00 95.50 170 VAL A CA 1
ATOM 1318 C C . VAL A 1 170 ? 5.082 -10.483 17.793 1.00 95.50 170 VAL A C 1
ATOM 1320 O O . VAL A 1 170 ? 5.601 -10.523 18.917 1.00 95.50 170 VAL A O 1
ATOM 1323 N N . GLY A 1 171 ? 3.883 -9.936 17.586 1.00 93.56 171 GLY A N 1
ATOM 1324 C CA . GLY A 1 171 ? 3.093 -9.271 18.619 1.00 93.56 171 GLY A CA 1
ATOM 1325 C C . GLY A 1 171 ? 2.482 -10.213 19.655 1.00 93.56 171 GLY A C 1
ATOM 1326 O O . GLY A 1 171 ? 2.473 -9.884 20.847 1.00 93.56 171 GLY A O 1
ATOM 1327 N N . PHE A 1 172 ? 2.036 -11.402 19.238 1.00 93.12 172 PHE A N 1
ATOM 1328 C CA . PHE A 1 172 ? 1.419 -12.394 20.125 1.00 93.12 172 PHE A CA 1
ATOM 1329 C C . PHE A 1 172 ? 2.311 -12.814 21.313 1.00 93.12 172 PHE A C 1
ATOM 1331 O O . PHE A 1 172 ? 1.900 -12.602 22.458 1.00 93.12 172 PHE A O 1
ATOM 1338 N N . PRO A 1 173 ? 3.536 -13.352 21.119 1.00 94.19 173 PRO A N 1
ATOM 1339 C CA . PRO A 1 173 ? 4.378 -13.803 22.230 1.00 94.19 173 PRO A CA 1
ATOM 1340 C C . PRO A 1 173 ? 4.877 -12.640 23.092 1.00 94.19 173 PRO A C 1
ATOM 1342 O O . PRO A 1 173 ? 5.118 -12.808 24.287 1.00 94.19 173 PRO A O 1
ATOM 1345 N N . ARG A 1 174 ? 5.010 -11.445 22.504 1.00 93.62 174 ARG A N 1
ATOM 1346 C CA . ARG A 1 174 ? 5.438 -10.228 23.206 1.00 93.62 174 ARG A CA 1
ATOM 1347 C C . ARG A 1 174 ? 4.321 -9.564 24.005 1.00 93.62 174 ARG A C 1
ATOM 1349 O O . ARG A 1 174 ? 4.609 -8.595 24.702 1.00 93.62 174 ARG A O 1
ATOM 1356 N N . LYS A 1 175 ? 3.083 -10.067 23.912 1.00 92.38 175 LYS A N 1
ATOM 1357 C CA . LYS A 1 175 ? 1.893 -9.506 24.567 1.00 92.38 175 LYS A CA 1
ATOM 1358 C C . LYS A 1 175 ? 1.786 -8.001 24.331 1.00 92.38 175 LYS A C 1
ATOM 1360 O O . LYS A 1 175 ? 1.743 -7.214 25.276 1.00 92.38 175 LYS A O 1
ATOM 1365 N N . TRP A 1 176 ? 1.801 -7.612 23.056 1.00 95.19 176 TRP A N 1
ATOM 1366 C CA . TRP A 1 176 ? 1.635 -6.216 22.668 1.00 95.19 176 TRP A CA 1
ATOM 1367 C C . TRP A 1 176 ? 0.405 -5.585 23.322 1.00 95.19 176 TRP A C 1
ATOM 1369 O O . TRP A 1 176 ? -0.642 -6.223 23.464 1.00 95.19 176 TRP A O 1
ATOM 1379 N N . THR A 1 177 ? 0.556 -4.325 23.720 1.00 93.19 177 THR A N 1
ATOM 1380 C CA . THR A 1 177 ? -0.523 -3.531 24.307 1.00 93.19 177 THR A CA 1
ATOM 1381 C C . THR A 1 177 ? -1.572 -3.183 23.254 1.00 93.19 177 THR A C 1
ATOM 1383 O O . THR A 1 177 ? -1.298 -3.204 22.054 1.00 93.19 177 THR A O 1
ATOM 1386 N N . GLU A 1 178 ? -2.772 -2.809 23.696 1.00 89.38 178 GLU A N 1
ATOM 1387 C CA . GLU A 1 178 ? -3.865 -2.371 22.814 1.00 89.38 178 GLU A CA 1
ATOM 1388 C C . GLU A 1 178 ? -3.418 -1.249 21.862 1.00 89.38 178 GLU A C 1
ATOM 1390 O O . GLU A 1 178 ? -3.640 -1.332 20.660 1.00 89.38 178 GLU A O 1
ATOM 1395 N N . LEU A 1 179 ? -2.637 -0.282 22.361 1.00 90.19 179 LEU A N 1
ATOM 1396 C CA . LEU A 1 179 ? -2.065 0.799 21.551 1.00 90.19 179 LEU A CA 1
ATOM 1397 C C . LEU A 1 179 ? -1.106 0.298 20.454 1.00 90.19 179 LEU A C 1
ATOM 1399 O O . LEU A 1 179 ? -1.014 0.902 19.386 1.00 90.19 179 LEU A O 1
ATOM 1403 N N . GLN A 1 180 ? -0.351 -0.775 20.703 1.00 93.19 180 GLN A N 1
ATOM 1404 C CA . GLN A 1 180 ? 0.530 -1.363 19.689 1.00 93.19 180 GLN A CA 1
ATOM 1405 C C . GLN A 1 180 ? -0.280 -2.075 18.599 1.00 93.19 180 GLN A C 1
ATOM 1407 O O . GLN A 1 180 ? 0.031 -1.911 17.420 1.00 93.19 180 GLN A O 1
ATOM 1412 N N . TRP A 1 181 ? -1.346 -2.788 18.975 1.00 92.31 181 TRP A N 1
ATOM 1413 C CA . TRP A 1 181 ? -2.288 -3.389 18.024 1.00 92.31 181 TRP A CA 1
ATOM 1414 C C . TRP A 1 181 ? -3.033 -2.334 17.205 1.00 92.31 181 TRP A C 1
ATOM 1416 O O . TRP A 1 181 ? -3.097 -2.441 15.983 1.00 92.31 181 TRP A O 1
ATOM 1426 N N . GLN A 1 182 ? -3.502 -1.264 17.850 1.00 89.31 182 GLN A N 1
ATOM 1427 C CA . GLN A 1 182 ? -4.140 -0.131 17.182 1.00 89.31 182 GLN A CA 1
ATOM 1428 C C . GLN A 1 182 ? -3.218 0.468 16.112 1.00 89.31 182 GLN A C 1
ATOM 1430 O O . GLN A 1 182 ? -3.623 0.607 14.960 1.00 89.31 182 GLN A O 1
ATOM 1435 N N . LYS A 1 183 ? -1.945 0.729 16.446 1.00 90.25 183 LYS A N 1
ATOM 1436 C CA . LYS A 1 183 ? -0.949 1.228 15.480 1.00 90.25 183 LYS A CA 1
ATOM 1437 C C . LYS A 1 183 ? -0.711 0.272 14.311 1.00 90.25 183 LYS A C 1
ATOM 1439 O O . LYS A 1 183 ? -0.535 0.741 13.190 1.00 90.25 183 LYS A O 1
ATOM 1444 N N . LEU A 1 184 ? -0.708 -1.041 14.551 1.00 91.75 184 LEU A N 1
ATOM 1445 C CA . LEU A 1 184 ? -0.571 -2.034 13.483 1.00 91.75 184 LEU A CA 1
ATOM 1446 C C . LEU A 1 184 ? -1.765 -1.992 12.516 1.00 91.75 184 LEU A C 1
ATOM 1448 O O . LEU A 1 184 ? -1.578 -2.060 11.301 1.00 91.75 184 LEU A O 1
ATOM 1452 N N . PHE A 1 185 ? -2.989 -1.870 13.028 1.00 88.50 185 PHE A N 1
ATOM 1453 C CA . PHE A 1 185 ? -4.185 -1.821 12.183 1.00 88.50 185 PHE A CA 1
ATOM 1454 C C . PHE A 1 185 ? -4.365 -0.462 11.485 1.00 88.50 185 PHE A C 1
ATOM 1456 O O . PHE A 1 185 ? -4.864 -0.412 10.360 1.00 88.50 185 PHE A O 1
ATOM 1463 N N . GLU A 1 186 ? -3.852 0.633 12.059 1.00 84.38 186 GLU A N 1
ATOM 1464 C CA . GLU A 1 186 ? -3.771 1.941 11.389 1.00 84.38 186 GLU A CA 1
ATOM 1465 C C . GLU A 1 186 ? -2.963 1.896 10.090 1.00 84.38 186 GLU A C 1
ATOM 1467 O O . GLU A 1 186 ? -3.339 2.538 9.106 1.00 84.38 186 GLU A O 1
ATOM 1472 N N . THR A 1 187 ? -1.856 1.150 10.074 1.00 85.06 187 THR A N 1
ATOM 1473 C CA . THR A 1 187 ? -1.014 1.009 8.878 1.00 85.06 187 THR A CA 1
ATOM 1474 C C . THR A 1 187 ? -1.574 0.004 7.873 1.00 85.06 187 THR A C 1
ATOM 1476 O O . THR A 1 187 ? -1.097 -0.042 6.743 1.00 85.06 187 THR A O 1
ATOM 1479 N N . ASN A 1 188 ? -2.608 -0.757 8.247 1.00 85.56 188 ASN A N 1
ATOM 1480 C CA . ASN A 1 188 ? -3.195 -1.832 7.447 1.00 85.56 188 ASN A CA 1
ATOM 1481 C C . ASN A 1 188 ? -4.718 -1.665 7.283 1.00 85.56 188 ASN A C 1
ATOM 1483 O O . ASN A 1 188 ? -5.482 -2.553 7.652 1.00 85.56 188 ASN A O 1
ATOM 1487 N N . PRO A 1 189 ? -5.207 -0.555 6.695 1.00 77.81 189 PRO A N 1
ATOM 1488 C CA . PRO A 1 189 ? -6.630 -0.201 6.712 1.00 77.81 189 PRO A CA 1
ATOM 1489 C C . PRO A 1 189 ? -7.557 -1.216 6.027 1.00 77.81 189 PRO A C 1
ATOM 1491 O O . PRO A 1 189 ? -8.754 -1.218 6.306 1.00 77.81 189 PRO A O 1
ATOM 1494 N N . PHE A 1 190 ? -7.027 -2.081 5.156 1.00 79.12 190 PHE A N 1
ATOM 1495 C CA . PHE A 1 190 ? -7.795 -3.141 4.501 1.00 79.12 190 PHE A CA 1
ATOM 1496 C C . PHE A 1 190 ? -8.364 -4.167 5.498 1.00 79.12 190 PHE A C 1
ATOM 1498 O O . PHE A 1 190 ? -9.361 -4.815 5.184 1.00 79.12 190 PHE A O 1
ATOM 1505 N N . ILE A 1 191 ? -7.776 -4.307 6.696 1.00 82.94 191 ILE A N 1
ATOM 1506 C CA . ILE A 1 191 ? -8.295 -5.223 7.721 1.00 82.94 191 ILE A CA 1
ATOM 1507 C C . ILE A 1 191 ? -9.652 -4.782 8.263 1.00 82.94 191 ILE A C 1
ATOM 1509 O O . ILE A 1 191 ? -10.484 -5.616 8.612 1.00 82.94 191 ILE A O 1
ATOM 1513 N N . HIS A 1 192 ? -9.920 -3.477 8.272 1.00 80.00 192 HIS A N 1
ATOM 1514 C CA . HIS A 1 192 ? -11.187 -2.950 8.764 1.00 80.00 192 HIS A CA 1
ATOM 1515 C C . HIS A 1 192 ? -12.354 -3.335 7.844 1.00 80.00 192 HIS A C 1
ATOM 1517 O O . HIS A 1 192 ? -13.432 -3.664 8.333 1.00 80.00 192 HIS A O 1
ATOM 1523 N N . ASP A 1 193 ? -12.135 -3.395 6.525 1.00 75.94 193 ASP A N 1
ATOM 1524 C CA . ASP A 1 193 ? -13.147 -3.899 5.586 1.00 75.94 193 ASP A CA 1
ATOM 1525 C C . ASP A 1 193 ? -13.487 -5.378 5.867 1.00 75.94 193 ASP A C 1
ATOM 1527 O O . ASP A 1 193 ? -14.642 -5.784 5.717 1.00 75.94 193 ASP A O 1
ATOM 1531 N N . MET A 1 194 ? -12.509 -6.175 6.326 1.00 77.19 194 MET A N 1
ATOM 1532 C CA . MET A 1 194 ? -12.737 -7.568 6.737 1.00 77.19 194 MET A CA 1
ATOM 1533 C C . MET A 1 194 ? -13.519 -7.659 8.054 1.00 77.19 194 MET A C 1
ATOM 1535 O O . MET A 1 194 ? -14.394 -8.511 8.179 1.00 77.19 194 MET A O 1
ATOM 1539 N N . ALA A 1 195 ? -13.260 -6.765 9.012 1.00 81.25 195 ALA A N 1
ATOM 1540 C CA . ALA A 1 195 ? -13.939 -6.766 10.309 1.00 81.25 195 ALA A CA 1
ATOM 1541 C C . ALA A 1 195 ? -15.446 -6.457 10.201 1.00 81.25 195 ALA A C 1
ATOM 1543 O O . ALA A 1 195 ? -16.266 -7.081 10.872 1.00 81.25 195 ALA A O 1
ATOM 1544 N N . PHE A 1 196 ? -15.842 -5.517 9.336 1.00 74.94 196 PHE A N 1
ATOM 1545 C CA . PHE A 1 196 ? -17.234 -5.052 9.260 1.00 74.94 196 PHE A CA 1
ATOM 1546 C C . PHE A 1 196 ? -18.119 -5.812 8.256 1.00 74.94 196 PHE A C 1
ATOM 1548 O O . PHE A 1 196 ? -19.338 -5.584 8.222 1.00 74.94 196 PHE A O 1
ATOM 1555 N N . ASN A 1 197 ? -17.541 -6.701 7.434 1.00 70.81 197 ASN A N 1
ATOM 1556 C CA . ASN A 1 197 ? -18.203 -7.361 6.294 1.00 70.81 197 ASN A CA 1
ATOM 1557 C C . ASN A 1 197 ? -18.932 -6.378 5.347 1.00 70.81 197 ASN A C 1
ATOM 1559 O O . ASN A 1 197 ? -19.831 -6.763 4.598 1.00 70.81 197 ASN A O 1
ATOM 1563 N N . VAL A 1 198 ? -18.586 -5.088 5.399 1.00 69.06 198 VAL A N 1
ATOM 1564 C CA . VAL A 1 198 ? -19.113 -4.011 4.553 1.00 69.06 198 VAL A CA 1
ATOM 1565 C C . VAL A 1 198 ? -17.990 -3.009 4.277 1.00 69.06 198 VAL A C 1
ATOM 1567 O O . VAL A 1 198 ? -17.128 -2.837 5.138 1.00 69.06 198 VAL A O 1
ATOM 1570 N N . PRO A 1 199 ? -17.989 -2.317 3.122 1.00 70.38 199 PRO A N 1
ATOM 1571 C CA . PRO A 1 199 ? -16.983 -1.301 2.839 1.00 70.38 199 PRO A CA 1
ATOM 1572 C C . PRO A 1 199 ? -17.092 -0.142 3.828 1.00 70.38 199 PRO A C 1
ATOM 1574 O O . PRO A 1 199 ? -18.096 0.581 3.844 1.00 70.38 199 PRO A O 1
ATOM 1577 N N . VAL A 1 200 ? -16.038 0.067 4.608 1.00 78.50 200 VAL A N 1
ATOM 1578 C CA . VAL A 1 200 ? -15.964 1.155 5.580 1.00 78.50 200 VAL A CA 1
ATOM 1579 C C . VAL A 1 200 ? -14.951 2.210 5.142 1.00 78.50 200 VAL A C 1
ATOM 1581 O O . VAL A 1 200 ? -14.009 1.961 4.386 1.00 78.50 200 VAL A O 1
ATOM 1584 N N . LEU A 1 201 ? -15.183 3.448 5.559 1.00 76.44 201 LEU A N 1
ATOM 1585 C CA . LEU A 1 201 ? -14.233 4.544 5.453 1.00 76.44 201 LEU A CA 1
ATOM 1586 C C . LEU A 1 201 ? -13.881 4.996 6.865 1.00 76.44 201 LEU A C 1
ATOM 1588 O O . LEU A 1 201 ? -14.777 5.317 7.644 1.00 76.44 201 LEU A O 1
ATOM 1592 N N . LEU A 1 202 ? -12.589 5.017 7.190 1.00 78.81 202 LEU A N 1
ATOM 1593 C CA . LEU A 1 202 ? -12.119 5.545 8.466 1.00 78.81 202 LEU A CA 1
ATOM 1594 C C . LEU A 1 202 ? -12.430 7.045 8.535 1.00 78.81 202 LEU A C 1
ATOM 1596 O O . LEU A 1 202 ? -11.951 7.810 7.699 1.00 78.81 202 LEU A O 1
ATOM 1600 N N . VAL A 1 203 ? -13.225 7.445 9.525 1.00 73.88 203 VAL A N 1
ATOM 1601 C CA . VAL A 1 203 ? -13.563 8.848 9.795 1.00 73.88 203 VAL A CA 1
ATOM 1602 C C . VAL A 1 203 ? -12.540 9.444 10.751 1.00 73.88 203 VAL A C 1
ATOM 1604 O O . VAL A 1 203 ? -11.956 10.478 10.450 1.00 73.88 203 VAL A O 1
ATOM 1607 N N . GLN A 1 204 ? -12.313 8.787 11.892 1.00 74.62 204 GLN A N 1
ATOM 1608 C CA . GLN A 1 204 ? -11.461 9.306 12.958 1.00 74.62 204 GLN A CA 1
ATOM 1609 C C . GLN A 1 204 ? -10.886 8.167 13.811 1.00 74.62 204 GLN A C 1
ATOM 1611 O O . GLN A 1 204 ? -11.547 7.153 14.039 1.00 74.62 204 GLN A O 1
ATOM 1616 N N . ARG A 1 205 ? -9.653 8.354 14.289 1.00 76.88 205 ARG A N 1
ATOM 1617 C CA . ARG A 1 205 ? -8.979 7.491 15.279 1.00 76.88 205 ARG A CA 1
ATOM 1618 C C . ARG A 1 205 ? -9.194 8.060 16.670 1.00 76.88 205 ARG A C 1
ATOM 1620 O O . ARG A 1 205 ? -9.232 9.286 16.786 1.00 76.88 205 ARG A O 1
ATOM 1627 N N . GLN A 1 206 ? -9.286 7.207 17.691 1.00 73.19 206 GLN A N 1
ATOM 1628 C CA . GLN A 1 206 ? -9.536 7.645 19.070 1.00 73.19 206 GLN A CA 1
ATOM 1629 C C . GLN A 1 206 ? -10.665 8.688 19.098 1.00 73.19 206 GLN A C 1
ATOM 1631 O O . GLN A 1 206 ? -10.521 9.811 19.583 1.00 73.19 206 GLN A O 1
ATOM 1636 N N . ALA A 1 207 ? -11.773 8.342 18.446 1.00 69.94 207 ALA A N 1
ATOM 1637 C CA . ALA A 1 207 ? -12.847 9.275 18.184 1.00 69.94 207 ALA A CA 1
ATOM 1638 C C . ALA A 1 207 ? -13.595 9.577 19.479 1.00 69.94 207 ALA A C 1
ATOM 1640 O O . ALA A 1 207 ? -14.092 8.671 20.148 1.00 69.94 207 ALA A O 1
ATOM 1641 N N . HIS A 1 208 ? -13.706 10.861 19.806 1.00 72.38 208 HIS A N 1
ATOM 1642 C CA . HIS A 1 208 ? -14.507 11.315 20.931 1.00 72.38 208 HIS A CA 1
ATOM 1643 C C . HIS A 1 208 ? -15.991 11.164 20.585 1.00 72.38 208 HIS A C 1
ATOM 1645 O O . HIS A 1 208 ? -16.537 11.924 19.787 1.00 72.38 208 HIS A O 1
ATOM 1651 N N . VAL A 1 209 ? -16.643 10.168 21.183 1.00 66.00 209 VAL A N 1
ATOM 1652 C CA . VAL A 1 209 ? -18.046 9.817 20.901 1.00 66.00 209 VAL A CA 1
ATOM 1653 C C . VAL A 1 209 ? -19.048 10.552 21.804 1.00 66.00 209 VAL A C 1
ATOM 1655 O O . VAL A 1 209 ? -20.244 10.271 21.788 1.00 66.00 209 VAL A O 1
ATOM 1658 N N . GLY A 1 210 ? -18.564 11.523 22.584 1.00 62.03 210 GLY A N 1
ATOM 1659 C CA . GLY A 1 210 ? -19.350 12.319 23.524 1.00 62.03 210 GLY A CA 1
ATOM 1660 C C . GLY A 1 210 ? -19.230 11.837 24.972 1.00 62.03 210 GLY A C 1
ATOM 1661 O O . GLY A 1 210 ? -18.339 11.065 25.328 1.00 62.03 210 GLY A O 1
ATOM 1662 N N . GLY A 1 211 ? -20.121 12.331 25.836 1.00 57.88 211 GLY A N 1
ATOM 1663 C CA . GLY A 1 211 ? -20.164 11.949 27.254 1.00 57.88 211 GLY A CA 1
ATOM 1664 C C . GLY A 1 211 ? -19.380 12.843 28.219 1.00 57.88 211 GLY A C 1
ATOM 1665 O O . GLY A 1 211 ? -19.279 12.491 29.391 1.00 57.88 211 GLY A O 1
ATOM 1666 N N . LYS A 1 212 ? -18.877 14.007 27.779 1.00 57.62 212 LYS A N 1
ATOM 1667 C CA . LYS A 1 212 ? -18.344 15.014 28.710 1.00 57.62 212 LYS A CA 1
ATOM 1668 C C . LYS A 1 212 ? -19.427 15.391 29.723 1.00 57.62 212 LYS A C 1
ATOM 1670 O O . LYS A 1 212 ? -20.455 15.957 29.357 1.00 57.62 212 LYS A O 1
ATOM 1675 N N . VAL A 1 213 ? -19.199 15.067 30.994 1.00 56.31 213 VAL A N 1
ATOM 1676 C CA . VAL A 1 213 ? -20.012 15.590 32.098 1.00 56.31 213 VAL A CA 1
ATOM 1677 C C . VAL A 1 213 ? -19.657 17.063 32.334 1.00 56.31 213 VAL A C 1
ATOM 1679 O O . VAL A 1 213 ? -18.649 17.553 31.831 1.00 56.31 213 VAL A O 1
ATOM 1682 N N . LEU A 1 214 ? -20.475 17.792 33.099 1.00 47.53 214 LEU A N 1
ATOM 1683 C CA . LEU A 1 214 ? -20.364 19.254 33.262 1.00 47.53 214 LEU A CA 1
ATOM 1684 C C . LEU A 1 214 ? -18.983 19.753 33.737 1.00 47.53 214 LEU A C 1
ATOM 1686 O O . LEU A 1 214 ? -18.645 20.910 33.514 1.00 47.53 214 LEU A O 1
ATOM 1690 N N . ASN A 1 215 ? -18.174 18.893 34.363 1.00 48.34 215 ASN A N 1
ATOM 1691 C CA . ASN A 1 215 ? -16.809 19.206 34.798 1.00 48.34 215 ASN A CA 1
ATOM 1692 C C . ASN A 1 215 ? -15.721 18.871 33.750 1.00 48.34 215 ASN A C 1
ATOM 1694 O O . ASN A 1 215 ? -14.535 18.913 34.065 1.00 48.34 215 ASN A O 1
ATOM 1698 N N . GLY A 1 216 ? -16.109 18.499 32.527 1.00 45.59 216 GLY A N 1
ATOM 1699 C CA . GLY A 1 216 ? -15.209 18.175 31.417 1.00 45.59 216 GLY A CA 1
ATOM 1700 C C . GLY A 1 216 ? -14.618 16.760 31.432 1.00 45.59 216 GLY A C 1
ATOM 1701 O O . GLY A 1 216 ? -13.963 16.386 30.461 1.00 45.59 216 GLY A O 1
ATOM 1702 N N . SER A 1 217 ? -14.853 15.964 32.483 1.00 48.09 217 SER A N 1
ATOM 1703 C CA . SER A 1 217 ? -14.413 14.561 32.567 1.00 48.09 217 SER A CA 1
ATOM 1704 C C . SER A 1 217 ? -15.410 13.593 31.908 1.00 48.09 217 SER A C 1
ATOM 1706 O O . SER A 1 217 ? -16.513 13.983 31.529 1.00 48.09 217 SER A O 1
ATOM 1708 N N . GLY A 1 218 ? -15.028 12.322 31.744 1.00 58.25 218 GLY A N 1
ATOM 1709 C CA . GLY A 1 218 ? -15.938 11.270 31.260 1.00 58.25 218 GLY A CA 1
ATOM 1710 C C . GLY A 1 218 ? -16.062 11.146 29.740 1.00 58.25 218 GLY A C 1
ATOM 1711 O O . GLY A 1 218 ? -16.923 10.410 29.263 1.00 58.25 218 GLY A O 1
ATOM 1712 N N . GLU A 1 219 ? -15.203 11.829 28.981 1.00 65.19 219 GLU A N 1
ATOM 1713 C CA . GLU A 1 219 ? -15.179 11.711 27.525 1.00 65.19 219 GLU A CA 1
ATOM 1714 C C . GLU A 1 219 ? -14.889 10.267 27.101 1.00 65.19 219 GLU A C 1
ATOM 1716 O O . GLU A 1 219 ? -13.881 9.674 27.493 1.00 65.19 219 GLU A O 1
ATOM 1721 N N . LYS A 1 220 ? -15.807 9.692 26.322 1.00 68.31 220 LYS A N 1
ATOM 1722 C CA . LYS A 1 220 ? -15.667 8.341 25.789 1.00 68.31 220 LYS A CA 1
ATOM 1723 C C . LYS A 1 220 ? -14.968 8.394 24.445 1.00 68.31 220 LYS A C 1
ATOM 1725 O O . LYS A 1 220 ? -15.263 9.246 23.605 1.00 68.31 220 LYS A O 1
ATOM 1730 N N . ILE A 1 221 ? -14.040 7.468 24.270 1.00 73.62 221 ILE A N 1
ATOM 1731 C CA . ILE A 1 221 ? -13.168 7.380 23.110 1.00 73.62 221 ILE A CA 1
ATOM 1732 C C . ILE A 1 221 ? -13.356 5.984 22.523 1.00 73.62 221 ILE A C 1
ATOM 1734 O O . ILE A 1 221 ? -13.277 5.004 23.259 1.00 73.62 221 ILE A O 1
ATOM 1738 N N . ALA A 1 222 ? -13.666 5.912 21.232 1.00 72.62 222 ALA A N 1
ATOM 1739 C CA . ALA A 1 222 ? -13.648 4.669 20.464 1.00 72.62 222 ALA A CA 1
ATOM 1740 C C . ALA A 1 222 ? -12.329 4.565 19.697 1.00 72.62 222 ALA A C 1
ATOM 1742 O O . ALA A 1 222 ? -11.856 5.582 19.181 1.00 72.62 222 ALA A O 1
ATOM 1743 N N . ASP A 1 223 ? -11.756 3.366 19.565 1.00 73.88 223 ASP A N 1
ATOM 1744 C CA . ASP A 1 223 ? -10.474 3.195 18.867 1.00 73.88 223 ASP A CA 1
ATOM 1745 C C . ASP A 1 223 ? -10.550 3.657 17.418 1.00 73.88 223 ASP A C 1
ATOM 1747 O O . ASP A 1 223 ? -9.688 4.416 16.957 1.00 73.88 223 ASP A O 1
ATOM 1751 N N . PHE A 1 224 ? -11.624 3.266 16.731 1.00 78.19 224 PHE A N 1
ATOM 1752 C CA . PHE A 1 224 ? -11.907 3.725 15.383 1.00 78.19 224 PHE A CA 1
ATOM 1753 C C . PHE A 1 224 ? -13.390 4.005 15.162 1.00 78.19 224 PHE A C 1
ATOM 1755 O O . PHE A 1 224 ? -14.267 3.202 15.491 1.00 78.19 224 PHE A O 1
ATOM 1762 N N . LEU A 1 225 ? -13.645 5.143 14.520 1.00 80.06 225 LEU A N 1
ATOM 1763 C CA . LEU A 1 225 ? -14.948 5.517 13.997 1.00 80.06 225 LEU A CA 1
ATOM 1764 C C . LEU A 1 225 ? -14.932 5.401 12.478 1.00 80.06 225 LEU A C 1
ATOM 1766 O O . LEU A 1 225 ? -14.108 6.022 11.800 1.00 80.06 225 LEU A O 1
ATOM 1770 N N . PHE A 1 226 ? -15.874 4.639 11.947 1.00 82.50 226 PHE A N 1
ATOM 1771 C CA . PHE A 1 226 ? -16.036 4.401 10.524 1.00 82.50 226 PHE A CA 1
ATOM 1772 C C . PHE A 1 226 ? -17.374 4.932 10.025 1.00 82.50 226 PHE A C 1
ATOM 1774 O O . PHE A 1 226 ? -18.314 5.110 10.794 1.00 82.50 226 PHE A O 1
ATOM 1781 N N . THR A 1 227 ? -17.469 5.134 8.715 1.00 82.88 227 THR A N 1
ATOM 1782 C CA . THR A 1 227 ? -18.740 5.309 8.011 1.00 82.88 227 THR A CA 1
ATOM 1783 C C . THR A 1 227 ? -18.856 4.293 6.883 1.00 82.88 227 THR A C 1
ATOM 1785 O O . THR A 1 227 ? -17.873 3.973 6.206 1.00 82.88 227 THR A O 1
ATOM 1788 N N . ASN A 1 228 ? -20.049 3.747 6.689 1.00 82.44 228 ASN A N 1
ATOM 1789 C CA . ASN A 1 228 ? -20.351 2.876 5.568 1.00 82.44 228 ASN A CA 1
ATOM 1790 C C . ASN A 1 228 ? -20.400 3.702 4.275 1.00 82.44 228 ASN A C 1
ATOM 1792 O O . ASN A 1 228 ? -21.153 4.665 4.176 1.00 82.44 228 ASN A O 1
ATOM 1796 N N . LYS A 1 229 ? -19.653 3.292 3.245 1.00 76.19 229 LYS A N 1
ATOM 1797 C CA . LYS A 1 229 ? -19.574 4.046 1.977 1.00 76.19 229 LYS A CA 1
ATOM 1798 C C . LYS A 1 229 ? -20.894 4.119 1.193 1.00 76.19 229 LYS A C 1
ATOM 1800 O O . LYS A 1 229 ? -20.996 4.936 0.284 1.00 76.19 229 LYS A O 1
ATOM 1805 N N . LEU A 1 230 ? -21.859 3.245 1.481 1.00 79.56 230 LEU A N 1
ATOM 1806 C CA . LEU A 1 230 ? -23.148 3.160 0.788 1.00 79.56 230 LEU A CA 1
ATOM 1807 C C . LEU A 1 230 ? -24.275 3.863 1.546 1.00 79.56 230 LEU A C 1
ATOM 1809 O O . LEU A 1 230 ? -25.144 4.455 0.914 1.00 79.56 230 LEU A O 1
ATOM 1813 N N . THR A 1 231 ? -24.285 3.763 2.877 1.00 81.31 231 THR A N 1
ATOM 1814 C CA . THR A 1 231 ? -25.397 4.254 3.713 1.00 81.31 231 THR A CA 1
ATOM 1815 C C . THR A 1 231 ? -25.034 5.460 4.568 1.00 81.31 231 THR A C 1
ATOM 1817 O O . THR A 1 231 ? -25.904 5.986 5.254 1.00 81.31 231 THR A O 1
ATOM 1820 N N . ASP A 1 232 ? -23.758 5.854 4.586 1.00 84.50 232 ASP A N 1
ATOM 1821 C CA . ASP A 1 232 ? -23.183 6.845 5.501 1.00 84.50 232 ASP A CA 1
ATOM 1822 C C . ASP A 1 232 ? -23.367 6.490 6.996 1.00 84.50 232 ASP A C 1
ATOM 1824 O O . ASP A 1 232 ? -23.056 7.293 7.879 1.00 84.50 232 ASP A O 1
ATOM 1828 N N . SER A 1 233 ? -23.840 5.269 7.294 1.00 84.50 233 SER A N 1
ATOM 1829 C CA . SER A 1 233 ? -24.053 4.773 8.653 1.00 84.50 233 SER A CA 1
ATOM 1830 C C . SER A 1 233 ? -22.732 4.658 9.393 1.00 84.50 233 SER A C 1
ATOM 1832 O O . SER A 1 233 ? -21.793 4.025 8.902 1.00 84.50 233 SER A O 1
ATOM 1834 N N . ILE A 1 234 ? -22.687 5.204 10.601 1.00 87.25 234 ILE A N 1
ATOM 1835 C CA . ILE A 1 234 ? -21.526 5.101 11.476 1.00 87.25 234 ILE A CA 1
ATOM 1836 C C . ILE A 1 234 ? -21.306 3.643 11.898 1.00 87.25 234 ILE A C 1
ATOM 1838 O O . ILE A 1 234 ? -22.250 2.874 12.084 1.00 87.25 234 ILE A O 1
ATOM 1842 N N . ALA A 1 235 ? -20.046 3.270 12.086 1.00 85.88 235 ALA A N 1
ATOM 1843 C CA . ALA A 1 235 ? -19.656 2.022 12.715 1.00 85.88 235 ALA A CA 1
ATOM 1844 C C . ALA A 1 235 ? -18.516 2.248 13.720 1.00 85.88 235 ALA A C 1
ATOM 1846 O O . ALA A 1 235 ? -17.680 3.135 13.540 1.00 85.88 235 ALA A O 1
ATOM 1847 N N . VAL A 1 236 ? -18.512 1.451 14.784 1.00 87.25 236 VAL A N 1
ATOM 1848 C CA . VAL A 1 236 ? -17.573 1.527 15.906 1.00 87.25 236 VAL A CA 1
ATOM 1849 C C . VAL A 1 236 ? -16.771 0.237 15.958 1.00 87.25 236 VAL A C 1
ATOM 1851 O O . VAL A 1 236 ? -17.355 -0.847 15.949 1.00 87.25 236 VAL A O 1
ATOM 1854 N N . LEU A 1 237 ? -15.447 0.364 16.002 1.00 87.88 237 LEU A N 1
ATOM 1855 C CA . LEU A 1 237 ? -14.535 -0.740 16.288 1.00 87.88 237 LEU A CA 1
ATOM 1856 C C . LEU A 1 237 ? -13.843 -0.457 17.617 1.00 87.88 237 LEU A C 1
ATOM 1858 O O . LEU A 1 237 ? -13.186 0.577 17.757 1.00 87.88 237 LEU A O 1
ATOM 1862 N N . GLU A 1 238 ? -13.995 -1.383 18.550 1.00 88.81 238 GLU A N 1
ATOM 1863 C CA . GLU A 1 238 ? -13.239 -1.453 19.795 1.00 88.81 238 GLU A CA 1
ATOM 1864 C C . GLU A 1 238 ? -12.200 -2.565 19.645 1.00 88.81 238 GLU A C 1
ATOM 1866 O O . GLU A 1 238 ? -12.521 -3.637 19.143 1.00 88.81 238 GLU A O 1
ATOM 1871 N N . ILE A 1 239 ? -10.957 -2.335 20.056 1.00 88.06 239 ILE A N 1
ATOM 1872 C CA . ILE A 1 239 ? -9.917 -3.361 20.017 1.00 88.06 239 ILE A CA 1
ATOM 1873 C C . ILE A 1 239 ? -9.707 -3.908 21.414 1.00 88.06 239 ILE A C 1
ATOM 1875 O O . ILE A 1 239 ? -9.676 -3.183 22.407 1.00 88.06 239 ILE A O 1
ATOM 1879 N N . LYS A 1 240 ? -9.497 -5.218 21.493 1.00 90.19 240 LYS A N 1
ATOM 1880 C CA . LYS A 1 240 ? -8.965 -5.858 22.689 1.00 90.19 240 LYS A CA 1
ATOM 1881 C C . LYS A 1 240 ? -7.736 -6.675 22.346 1.00 90.19 240 LYS A C 1
ATOM 1883 O O . LYS A 1 240 ? -7.550 -7.146 21.226 1.00 90.19 240 LYS A O 1
ATOM 1888 N N . THR A 1 241 ? -6.846 -6.811 23.324 1.00 90.38 241 THR A N 1
ATOM 1889 C CA . THR A 1 241 ? -5.612 -7.573 23.118 1.00 90.38 241 THR A CA 1
ATOM 1890 C C . THR A 1 241 ? -5.928 -9.057 22.899 1.00 90.38 241 THR A C 1
ATOM 1892 O O . THR A 1 241 ? -6.825 -9.574 23.565 1.00 90.38 241 THR A O 1
ATOM 1895 N N . PRO A 1 242 ? -5.142 -9.794 22.094 1.00 87.94 242 PRO A N 1
ATOM 1896 C CA . PRO A 1 242 ? -5.349 -11.231 21.883 1.00 87.94 242 PRO A CA 1
ATOM 1897 C C . PRO A 1 242 ? -5.280 -12.092 23.154 1.00 87.94 242 PRO A C 1
ATOM 1899 O O . PRO A 1 242 ? -5.724 -13.233 23.152 1.00 87.94 242 PRO A O 1
ATOM 1902 N N . GLY A 1 243 ? -4.691 -11.568 24.236 1.00 87.75 243 GLY A N 1
ATOM 1903 C CA . GLY A 1 243 ? -4.623 -12.240 25.535 1.00 87.75 243 GLY A CA 1
ATOM 1904 C C . GLY A 1 243 ? -5.865 -12.059 26.412 1.00 87.75 243 GLY A C 1
ATOM 1905 O O . GLY A 1 243 ? -5.872 -12.562 27.532 1.00 87.75 243 GLY A O 1
ATOM 1906 N N . MET A 1 244 ? -6.874 -11.324 25.940 1.00 90.44 244 MET A N 1
ATOM 1907 C CA . MET A 1 244 ? -8.140 -11.127 26.639 1.00 90.44 244 MET A CA 1
ATOM 1908 C C . MET A 1 244 ? -8.868 -12.462 26.810 1.00 90.44 244 MET A C 1
ATOM 1910 O O . MET A 1 244 ? -9.015 -13.237 25.864 1.00 90.44 244 MET A O 1
ATOM 1914 N N . GLU A 1 245 ? -9.357 -12.732 28.018 1.00 92.00 245 GLU A N 1
ATOM 1915 C CA . GLU A 1 245 ? -10.166 -13.923 28.256 1.00 92.00 245 GLU A CA 1
ATOM 1916 C C . GLU A 1 245 ? -11.502 -13.774 27.520 1.00 92.00 245 GLU A C 1
ATOM 1918 O O . GLU A 1 245 ? -12.166 -12.753 27.662 1.00 92.00 245 GLU A O 1
ATOM 1923 N N . LEU A 1 246 ? -11.924 -14.776 26.745 1.00 92.62 246 LEU A N 1
ATOM 1924 C CA . LEU A 1 246 ? -13.231 -14.766 26.061 1.00 92.62 246 LEU A CA 1
ATOM 1925 C C . LEU A 1 246 ? -14.310 -15.514 26.854 1.00 92.62 246 LEU A C 1
ATOM 1927 O O . LEU A 1 246 ? -15.486 -15.155 26.830 1.00 92.62 246 LEU A O 1
ATOM 1931 N N . ILE A 1 247 ? -13.901 -16.544 27.593 1.00 93.50 247 ILE A N 1
ATOM 1932 C CA . ILE A 1 247 ? -14.770 -17.387 28.416 1.00 93.50 247 ILE A CA 1
ATOM 1933 C C . ILE A 1 247 ? -14.356 -17.296 29.883 1.00 93.50 247 ILE A C 1
ATOM 1935 O O . ILE A 1 247 ? -13.189 -17.081 30.204 1.00 93.50 247 ILE A O 1
ATOM 1939 N N . GLY A 1 248 ? -15.317 -17.450 30.788 1.00 90.12 248 GLY A N 1
ATOM 1940 C CA . GLY A 1 248 ? -15.059 -17.481 32.220 1.00 90.12 248 GLY A CA 1
ATOM 1941 C C . GLY A 1 248 ? -14.220 -18.697 32.624 1.00 90.12 248 GLY A C 1
ATOM 1942 O O . GLY A 1 248 ? -14.331 -19.769 32.043 1.00 90.12 248 GLY A O 1
ATOM 1943 N N . LYS A 1 249 ? -13.407 -18.555 33.67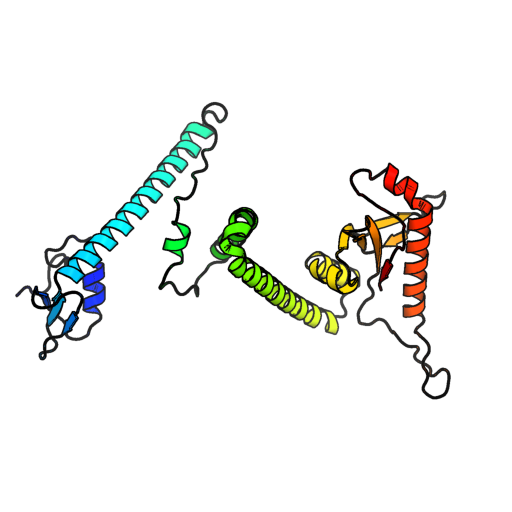7 1.00 88.00 249 LYS A N 1
ATOM 1944 C CA . LYS A 1 249 ? -12.547 -19.645 34.191 1.00 88.00 249 LYS A CA 1
ATOM 1945 C C . LYS A 1 249 ? -13.317 -20.795 34.831 1.00 88.00 249 LYS A C 1
ATOM 1947 O O . LYS A 1 249 ? -12.791 -21.898 34.952 1.00 88.00 249 LYS A O 1
ATOM 1952 N N . LYS A 1 250 ? -14.525 -20.518 35.320 1.00 88.25 250 LYS A N 1
ATOM 1953 C CA . LYS A 1 250 ? -15.365 -21.495 36.010 1.00 88.25 250 LYS A CA 1
ATOM 1954 C C . LYS A 1 250 ? -16.445 -21.986 35.066 1.00 88.25 250 LYS A C 1
ATOM 1956 O O . LYS A 1 250 ? -17.137 -21.185 34.440 1.00 88.25 250 LYS A O 1
ATOM 1961 N N . GLU A 1 251 ? -16.597 -23.300 35.027 1.00 89.38 251 GLU A N 1
ATOM 1962 C CA . GLU A 1 251 ? -17.751 -23.929 34.412 1.00 89.38 251 GLU A CA 1
ATOM 1963 C C . GLU A 1 251 ? -19.012 -23.449 35.135 1.00 89.38 251 GLU A C 1
ATOM 1965 O O . GLU A 1 251 ? -19.082 -23.450 36.367 1.00 89.38 251 GLU A O 1
ATOM 1970 N N . TYR A 1 252 ? -19.991 -22.991 34.365 1.00 79.75 252 TYR A N 1
ATOM 1971 C CA . TYR A 1 252 ? -21.265 -22.562 34.914 1.00 79.75 252 TYR A CA 1
ATOM 1972 C C . TYR A 1 252 ? -22.141 -23.787 35.196 1.00 79.75 252 TYR A C 1
ATOM 1974 O O . TYR A 1 252 ? -22.587 -23.962 36.331 1.00 79.75 252 TYR A O 1
ATOM 1982 N N . ARG A 1 253 ? -22.365 -24.639 34.176 1.00 79.56 253 ARG A N 1
ATOM 1983 C CA . ARG A 1 253 ? -23.140 -25.896 34.251 1.00 79.56 253 ARG A CA 1
ATOM 1984 C C . ARG A 1 253 ? -22.813 -26.853 33.099 1.00 79.56 253 ARG A C 1
ATOM 1986 O O . ARG A 1 253 ? -22.992 -26.467 31.952 1.00 79.56 253 ARG A O 1
ATOM 1993 N N . GLY A 1 254 ? -22.469 -28.108 33.382 1.00 79.38 254 GLY A N 1
ATOM 1994 C CA . GLY A 1 254 ? -22.475 -29.201 32.395 1.00 79.38 254 GLY A CA 1
ATOM 1995 C C . GLY A 1 254 ? -21.649 -28.920 31.136 1.00 79.38 254 GLY A C 1
ATOM 1996 O O . GLY A 1 254 ? -22.168 -28.996 30.027 1.00 79.38 254 GLY A O 1
ATOM 1997 N N . SER A 1 255 ? -20.387 -28.544 31.319 1.00 82.75 255 SER A N 1
ATOM 1998 C CA . SER A 1 255 ? -19.427 -28.125 30.292 1.00 82.75 255 SER A CA 1
ATOM 1999 C C . SER A 1 255 ? -19.779 -26.825 29.555 1.00 82.75 255 SER A C 1
ATOM 2001 O O . SER A 1 255 ? -19.155 -26.499 28.547 1.00 82.75 255 SER A O 1
ATOM 2003 N N . VAL A 1 256 ? -20.733 -26.040 30.066 1.00 88.75 256 VAL A N 1
ATOM 2004 C CA . VAL A 1 256 ? -21.037 -24.692 29.567 1.00 88.75 256 VAL A CA 1
ATOM 2005 C C . VAL A 1 256 ? -20.235 -23.654 30.344 1.00 88.75 256 VAL A C 1
ATOM 2007 O O . VAL A 1 256 ? -20.322 -23.566 31.573 1.00 88.75 256 VAL A O 1
ATOM 2010 N N . TYR A 1 257 ? -19.503 -22.821 29.610 1.00 92.12 257 TYR A N 1
ATOM 2011 C CA . TYR A 1 257 ? -18.791 -21.665 30.140 1.00 92.12 257 TYR A CA 1
ATOM 2012 C C . TYR A 1 257 ? -19.559 -20.387 29.815 1.00 92.12 257 TYR A C 1
ATOM 2014 O O . TYR A 1 257 ? -20.042 -20.204 28.698 1.00 92.12 257 TYR A O 1
ATOM 2022 N N . ALA A 1 258 ? -19.677 -19.496 30.797 1.00 91.69 258 ALA A N 1
ATOM 2023 C CA . ALA A 1 258 ? -20.193 -18.155 30.554 1.00 91.69 258 ALA A CA 1
ATOM 2024 C C . ALA A 1 258 ? -19.150 -17.314 29.788 1.00 91.69 258 ALA A C 1
ATOM 2026 O O . ALA A 1 258 ? -17.954 -17.611 29.884 1.00 91.69 258 ALA A O 1
ATOM 2027 N N . PRO A 1 259 ? -19.559 -16.246 29.082 1.00 92.62 259 PRO A N 1
ATOM 2028 C CA . PRO A 1 259 ? -18.633 -15.213 28.625 1.00 92.62 259 PRO A CA 1
ATOM 2029 C C . PRO A 1 259 ? -17.790 -14.674 29.790 1.00 92.62 259 PRO A C 1
ATOM 2031 O O . PRO A 1 259 ? -18.269 -14.594 30.926 1.00 92.62 259 PRO A O 1
ATOM 2034 N N . SER A 1 260 ? -16.533 -14.319 29.530 1.00 94.44 260 SER A N 1
ATOM 2035 C CA . SER A 1 260 ? -15.676 -13.706 30.550 1.00 94.44 260 SER A CA 1
ATOM 2036 C C . SER A 1 260 ? -16.203 -12.323 30.967 1.00 94.44 260 SER A C 1
ATOM 2038 O O . SER A 1 260 ? -16.934 -11.660 30.226 1.00 94.44 260 SER A O 1
ATOM 2040 N N . ALA A 1 261 ? -15.794 -11.856 32.151 1.00 92.38 261 ALA A N 1
ATOM 2041 C CA . ALA A 1 261 ? -16.091 -10.490 32.585 1.00 92.38 261 ALA A CA 1
ATOM 2042 C C . ALA A 1 261 ? -15.485 -9.448 31.631 1.00 92.38 261 ALA A C 1
ATOM 2044 O O . ALA A 1 261 ? -16.125 -8.436 31.358 1.00 92.38 261 ALA A O 1
ATOM 2045 N N . ASP A 1 262 ? -14.301 -9.731 31.081 1.00 91.31 262 ASP A N 1
ATOM 2046 C CA . ASP A 1 262 ? -13.638 -8.862 30.112 1.00 91.31 262 ASP A CA 1
ATOM 2047 C C . ASP A 1 262 ? -14.476 -8.731 28.835 1.00 91.31 262 ASP A C 1
ATOM 2049 O O . ASP A 1 262 ? -14.695 -7.618 28.359 1.00 91.31 262 ASP A O 1
ATOM 2053 N N . LEU A 1 263 ? -14.990 -9.846 28.293 1.00 92.69 263 LEU A N 1
ATOM 2054 C CA . LEU A 1 263 ? -15.773 -9.848 27.051 1.00 92.69 263 LEU A CA 1
ATOM 2055 C C . LEU A 1 263 ? -17.083 -9.092 27.238 1.00 92.69 263 LEU A C 1
ATOM 2057 O O . LEU A 1 263 ? -17.434 -8.244 26.420 1.00 92.69 263 LEU A O 1
ATOM 2061 N N . ILE A 1 264 ? -17.776 -9.345 28.350 1.00 93.56 264 ILE A N 1
ATOM 2062 C CA . ILE A 1 264 ? -18.988 -8.600 28.702 1.00 93.56 264 ILE A CA 1
ATOM 2063 C C . ILE A 1 264 ? -18.681 -7.112 28.908 1.00 93.56 264 ILE A C 1
ATOM 2065 O O . ILE A 1 264 ? -19.464 -6.271 28.470 1.00 93.56 264 ILE A O 1
ATOM 2069 N N . GLY A 1 265 ? -17.542 -6.780 29.521 1.00 91.62 265 GLY A N 1
ATOM 2070 C CA . GLY A 1 265 ? -17.073 -5.405 29.675 1.00 91.62 265 GLY A CA 1
ATOM 2071 C C . GLY A 1 265 ? -16.865 -4.703 28.332 1.00 91.62 265 GLY A C 1
ATOM 2072 O O . GLY A 1 265 ? -17.376 -3.601 28.144 1.00 91.62 265 GLY A O 1
ATOM 2073 N N . GLY A 1 266 ? -16.200 -5.364 27.379 1.00 91.06 266 GLY A N 1
ATOM 2074 C CA . GLY A 1 266 ? -16.027 -4.867 26.010 1.00 91.06 266 GLY A CA 1
ATOM 2075 C C . GLY A 1 266 ? -17.365 -4.644 25.300 1.00 91.06 266 GLY A C 1
ATOM 2076 O O . GLY A 1 266 ? -17.608 -3.564 24.773 1.00 91.06 266 GLY A O 1
ATOM 2077 N N . VAL A 1 267 ? -18.282 -5.618 25.371 1.00 92.62 267 VAL A N 1
ATOM 2078 C CA . VAL A 1 267 ? -19.635 -5.505 24.787 1.00 92.62 267 VAL A CA 1
ATOM 2079 C C . VAL A 1 267 ? -20.402 -4.327 25.376 1.00 92.62 267 VAL A C 1
ATOM 2081 O O . VAL A 1 267 ? -20.961 -3.520 24.633 1.00 92.62 267 VAL A O 1
ATOM 2084 N N . ALA A 1 268 ? -20.409 -4.195 26.701 1.00 93.12 268 ALA A N 1
ATOM 2085 C CA . ALA A 1 268 ? -21.070 -3.084 27.374 1.00 93.12 268 ALA A CA 1
ATOM 2086 C C . ALA A 1 268 ? -20.457 -1.731 26.978 1.00 93.12 268 ALA A C 1
ATOM 2088 O O . ALA A 1 268 ? -21.193 -0.769 26.761 1.00 93.12 268 ALA A O 1
ATOM 2089 N N . GLN A 1 269 ? -19.129 -1.661 26.838 1.00 89.50 269 GLN A N 1
ATOM 2090 C CA . GLN A 1 269 ? -18.428 -0.459 26.392 1.00 89.50 269 GLN A CA 1
ATOM 2091 C C . GLN A 1 269 ? -18.814 -0.068 24.961 1.00 89.50 269 GLN A C 1
ATOM 2093 O O . GLN A 1 269 ? -19.158 1.090 24.728 1.00 89.50 269 GLN A O 1
ATOM 2098 N N . THR A 1 270 ? -18.817 -1.011 24.017 1.00 91.19 270 THR A N 1
ATOM 2099 C CA . THR A 1 270 ? -19.209 -0.739 22.627 1.00 91.19 270 THR A CA 1
ATOM 2100 C C . THR A 1 270 ? -20.669 -0.300 22.529 1.00 91.19 270 THR A C 1
ATOM 2102 O O . THR A 1 270 ? -20.984 0.631 21.790 1.00 91.19 270 THR A O 1
ATOM 2105 N N . LEU A 1 271 ? -21.572 -0.908 23.304 1.00 91.75 271 LEU A N 1
ATOM 2106 C CA . LEU A 1 271 ? -22.977 -0.492 23.347 1.00 91.75 271 LEU A CA 1
ATOM 2107 C C . LE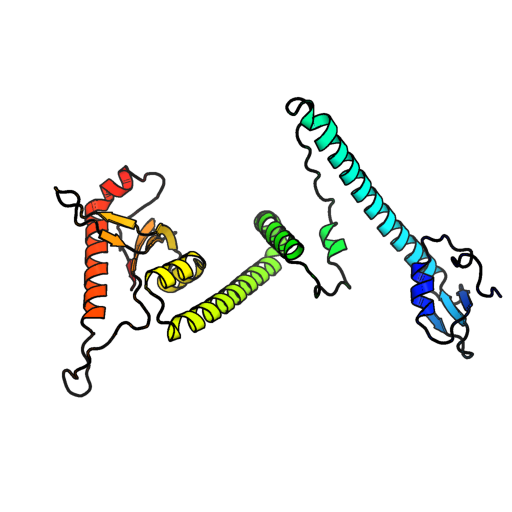U A 1 271 ? -23.155 0.924 23.926 1.00 91.75 271 LEU A C 1
ATOM 2109 O O . LEU A 1 271 ? -23.925 1.700 23.363 1.00 91.75 271 LEU A O 1
ATOM 2113 N N . ASP A 1 272 ? -22.423 1.291 24.987 1.00 90.00 272 ASP A N 1
ATOM 2114 C CA . ASP A 1 272 ? -22.415 2.666 25.529 1.00 90.00 272 ASP A CA 1
ATOM 2115 C C . ASP A 1 272 ? -21.871 3.670 24.499 1.00 90.00 272 ASP A C 1
ATOM 2117 O O . ASP A 1 272 ? -22.455 4.734 24.304 1.00 90.00 272 ASP A O 1
ATOM 2121 N N . GLN A 1 273 ? -20.799 3.330 23.774 1.00 87.88 273 GLN A N 1
ATOM 2122 C CA . GLN A 1 273 ? -20.269 4.176 22.695 1.00 87.88 273 GLN A CA 1
ATOM 2123 C C . GLN A 1 273 ? -21.305 4.386 21.574 1.00 87.88 273 GLN A C 1
ATOM 2125 O O . GLN A 1 273 ? -21.478 5.511 21.101 1.00 87.88 273 GLN A O 1
ATOM 2130 N N . ILE A 1 274 ? -22.013 3.328 21.163 1.00 90.38 274 ILE A N 1
ATOM 2131 C CA . ILE A 1 274 ? -23.065 3.399 20.138 1.00 90.38 274 ILE A CA 1
ATOM 2132 C C . ILE A 1 274 ? -24.228 4.281 20.592 1.00 90.38 274 ILE A C 1
ATOM 2134 O O . ILE A 1 274 ? -24.670 5.139 19.827 1.00 90.38 274 ILE A O 1
ATOM 2138 N N . GLU A 1 275 ? -24.719 4.091 21.819 1.00 90.31 275 GLU A N 1
ATOM 2139 C CA . GLU A 1 275 ? -25.809 4.900 22.373 1.00 90.31 275 GLU A CA 1
ATOM 2140 C C . GLU A 1 275 ? -25.430 6.382 22.377 1.00 90.31 275 GLU A C 1
ATOM 2142 O O . GLU A 1 275 ? -26.188 7.216 21.882 1.00 90.31 275 GLU A O 1
ATOM 2147 N N . ARG A 1 276 ? -24.211 6.712 22.816 1.00 86.31 276 ARG A N 1
ATOM 2148 C CA . ARG A 1 276 ? -23.736 8.100 22.852 1.00 86.31 276 ARG A CA 1
ATOM 2149 C C . ARG A 1 276 ? -23.603 8.715 21.469 1.00 86.31 276 ARG A C 1
ATOM 2151 O O . ARG A 1 276 ? -23.977 9.877 21.297 1.00 86.31 276 ARG A O 1
ATOM 2158 N N . LEU A 1 277 ? -23.095 7.965 20.491 1.00 86.12 277 LEU A N 1
ATOM 2159 C CA . LEU A 1 277 ? -23.040 8.417 19.099 1.00 86.12 277 LEU A CA 1
ATOM 2160 C C . LEU A 1 277 ? -24.435 8.717 18.568 1.00 86.12 277 LEU A C 1
ATOM 2162 O O . LEU A 1 277 ? -24.646 9.764 17.959 1.00 86.12 277 LEU A O 1
ATOM 2166 N N . HIS A 1 278 ? -25.382 7.818 18.831 1.00 88.25 278 HIS A N 1
ATOM 2167 C CA . HIS A 1 278 ? -26.765 7.984 18.418 1.00 88.25 278 HIS A CA 1
ATOM 2168 C C . HIS A 1 278 ? -27.393 9.226 19.071 1.00 88.25 278 HIS A C 1
ATOM 2170 O O . HIS A 1 278 ? -27.960 10.070 18.380 1.00 88.25 278 HIS A O 1
ATOM 2176 N N . SER A 1 279 ? -27.221 9.397 20.382 1.00 88.31 279 SER A N 1
ATOM 2177 C CA . SER A 1 279 ? -27.772 10.521 21.148 1.00 88.31 279 SER A CA 1
ATOM 2178 C C . SER A 1 279 ? -27.154 11.880 20.779 1.00 88.31 279 SER A C 1
ATOM 2180 O O . SER A 1 279 ? -27.830 12.904 20.864 1.00 88.31 279 SER A O 1
ATOM 2182 N N . ASN A 1 280 ? -25.900 11.914 20.312 1.00 86.25 280 ASN A N 1
ATOM 2183 C CA . ASN A 1 280 ? -25.196 13.151 19.940 1.00 86.25 280 ASN A CA 1
ATOM 2184 C C . ASN A 1 280 ? -25.072 13.377 18.421 1.00 86.25 280 ASN A C 1
ATOM 2186 O O . ASN A 1 280 ? -24.395 14.321 17.999 1.00 86.25 280 ASN A O 1
ATOM 2190 N N . ILE A 1 281 ? -25.719 12.556 17.584 1.00 87.25 281 ILE A N 1
ATOM 2191 C CA . ILE A 1 281 ? -25.482 12.541 16.132 1.00 87.25 281 ILE A CA 1
ATOM 2192 C C . ILE A 1 281 ? -25.670 13.910 15.470 1.00 87.25 281 ILE A C 1
ATOM 2194 O O . ILE A 1 281 ? -24.811 14.350 14.708 1.00 87.25 281 ILE A O 1
ATOM 2198 N N . TYR A 1 282 ? -26.739 14.633 15.810 1.00 87.75 282 TYR A N 1
ATOM 2199 C CA . TYR A 1 282 ? -27.034 15.937 15.212 1.00 87.75 282 TYR A CA 1
ATOM 2200 C C . TYR A 1 282 ? -25.972 16.987 15.548 1.00 87.75 282 TYR A C 1
ATOM 2202 O O . TYR A 1 282 ? -25.611 17.807 14.703 1.00 87.75 282 TYR A O 1
ATOM 2210 N N . GLN A 1 283 ? -25.428 16.950 16.769 1.00 87.06 283 GLN A N 1
ATOM 2211 C CA . GLN A 1 283 ? -24.331 17.835 17.155 1.00 87.06 283 GLN A CA 1
ATOM 2212 C C . GLN A 1 283 ? -23.051 17.468 16.403 1.00 87.06 283 GLN A C 1
ATOM 2214 O O . GLN A 1 283 ? -22.373 18.360 15.891 1.00 87.06 283 GLN A O 1
ATOM 2219 N N . LEU A 1 284 ? -22.736 16.174 16.289 1.00 84.56 284 LEU A N 1
ATOM 2220 C CA . LEU A 1 284 ? -21.563 15.701 15.554 1.00 84.56 284 LEU A CA 1
ATOM 2221 C C . LEU A 1 284 ? -21.631 16.097 14.074 1.00 84.56 284 LEU A C 1
ATOM 2223 O O . LEU A 1 284 ? -20.658 16.644 13.558 1.00 84.56 284 LEU A O 1
ATOM 2227 N N . GLN A 1 285 ? -22.781 15.912 13.420 1.00 85.88 285 GLN A N 1
ATOM 2228 C CA . GLN A 1 285 ? -23.029 16.349 12.041 1.00 85.88 285 GLN A CA 1
ATOM 2229 C C . GLN A 1 285 ? -22.856 17.869 11.883 1.00 85.88 285 GLN A C 1
ATOM 2231 O O . GLN A 1 285 ? -22.202 18.331 10.946 1.00 85.88 285 GLN A O 1
ATOM 2236 N N . ALA A 1 286 ? -23.412 18.661 12.808 1.00 85.88 286 ALA A N 1
ATOM 2237 C CA . ALA A 1 286 ? -23.362 20.119 12.740 1.00 85.88 286 ALA A CA 1
ATOM 2238 C C . ALA A 1 286 ? -21.930 20.671 12.823 1.00 85.88 286 ALA A C 1
ATOM 2240 O O . ALA A 1 286 ? -21.605 21.614 12.096 1.00 85.88 286 ALA A O 1
ATOM 2241 N N . HIS A 1 287 ? -21.086 20.074 13.672 1.00 84.88 287 HIS A N 1
ATOM 2242 C CA . HIS A 1 287 ? -19.690 20.482 13.859 1.00 84.88 287 HIS A CA 1
ATOM 2243 C C . HIS A 1 287 ? -18.730 19.877 12.823 1.00 84.88 287 HIS A C 1
ATOM 2245 O O . HIS A 1 287 ? -17.664 20.437 12.593 1.00 84.88 287 HIS A O 1
ATOM 2251 N N . ASN A 1 288 ? -19.100 18.771 12.167 1.00 80.81 288 ASN A N 1
ATOM 2252 C CA . ASN A 1 288 ? -18.231 18.025 11.251 1.00 80.81 288 ASN A CA 1
ATOM 2253 C C . ASN A 1 288 ? -18.837 17.900 9.847 1.00 80.81 288 ASN A C 1
ATOM 2255 O O . ASN A 1 288 ? -18.854 16.819 9.265 1.00 80.81 288 ASN A O 1
ATOM 2259 N N . ARG A 1 289 ? -19.307 19.015 9.273 1.00 80.56 289 ARG A N 1
ATOM 2260 C CA . ARG A 1 289 ? -20.030 19.046 7.981 1.00 80.56 289 ARG A CA 1
ATOM 2261 C C . ARG A 1 289 ? -19.277 18.437 6.791 1.00 80.56 289 ARG A C 1
ATOM 2263 O O . ARG A 1 289 ? -19.896 18.106 5.787 1.00 80.56 289 ARG A O 1
ATOM 2270 N N . GLN A 1 290 ? -17.954 18.307 6.885 1.00 80.50 290 GLN A N 1
ATOM 2271 C CA . GLN A 1 290 ? -17.129 17.639 5.873 1.00 80.50 290 GLN A CA 1
ATOM 2272 C C . GLN A 1 290 ? -17.326 16.113 5.824 1.00 80.50 290 GLN A C 1
ATOM 2274 O O . GLN A 1 290 ? -16.956 15.484 4.835 1.00 80.50 290 GLN A O 1
ATOM 2279 N N . HIS A 1 291 ? -17.903 15.515 6.871 1.00 78.94 291 HIS A N 1
ATOM 2280 C CA . HIS A 1 291 ? -18.176 14.087 6.964 1.00 78.94 291 HIS A CA 1
ATOM 2281 C C . HIS A 1 291 ? -19.682 13.838 6.884 1.00 78.94 291 HIS A C 1
ATOM 2283 O O . HIS A 1 291 ? -20.469 14.448 7.606 1.00 78.94 291 HIS A O 1
ATOM 2289 N N . ARG A 1 292 ? -20.084 12.911 6.012 1.00 81.00 292 ARG A N 1
ATOM 2290 C CA . ARG A 1 292 ? -21.457 12.402 5.974 1.00 81.00 292 ARG A CA 1
ATOM 2291 C C . ARG A 1 292 ? -21.562 11.292 7.014 1.00 81.00 292 ARG A C 1
ATOM 2293 O O . ARG A 1 292 ? -20.863 10.284 6.922 1.00 81.00 292 ARG A O 1
ATOM 2300 N N . LEU A 1 293 ? -22.355 11.549 8.045 1.00 84.94 293 LEU A N 1
ATOM 2301 C CA . LEU A 1 293 ? -22.486 10.704 9.223 1.00 84.94 293 LEU A CA 1
ATOM 2302 C C . LEU A 1 293 ? -23.965 10.446 9.452 1.00 84.94 293 LEU A C 1
ATOM 2304 O O . LEU A 1 293 ? -24.701 11.398 9.666 1.00 84.94 293 LEU A O 1
ATOM 2308 N N . GLU A 1 294 ? -24.390 9.193 9.445 1.00 86.75 294 GLU A N 1
ATOM 2309 C CA . GLU A 1 294 ? -25.764 8.791 9.731 1.00 86.75 294 GLU A CA 1
ATOM 2310 C C . GLU A 1 294 ? -25.791 7.792 10.893 1.00 86.75 294 GLU A C 1
ATOM 2312 O O . GLU A 1 294 ? -24.910 6.943 11.032 1.00 86.75 294 GLU A O 1
ATOM 2317 N N . ALA A 1 295 ? -26.819 7.866 11.739 1.00 84.06 295 ALA A N 1
ATOM 2318 C CA . ALA A 1 295 ? -26.974 6.974 12.894 1.00 84.06 295 ALA A CA 1
ATOM 2319 C C . ALA A 1 295 ? -27.905 5.774 12.624 1.00 84.06 295 ALA A C 1
ATOM 2321 O O . ALA A 1 295 ? -28.298 5.067 13.552 1.00 84.06 295 ALA A O 1
ATOM 2322 N N . TYR A 1 296 ? -28.258 5.506 11.363 1.00 80.12 296 TYR A N 1
ATOM 2323 C CA . TYR A 1 296 ? -29.097 4.358 11.014 1.00 80.12 296 TYR A CA 1
ATOM 2324 C C . TYR A 1 296 ? -28.316 3.048 11.149 1.00 80.12 296 TYR A C 1
ATOM 2326 O O . TYR A 1 296 ? -27.414 2.778 10.356 1.00 80.12 296 TYR A O 1
ATOM 2334 N N . GLY A 1 297 ? -28.692 2.218 12.126 1.00 80.38 297 GLY A N 1
ATOM 2335 C CA . GLY A 1 297 ? -28.152 0.865 12.283 1.00 80.38 297 GLY A CA 1
ATOM 2336 C C . GLY A 1 297 ? -26.647 0.836 12.559 1.00 80.38 297 GLY A C 1
ATOM 2337 O O . GLY A 1 297 ? -25.924 0.104 11.882 1.00 80.38 297 GLY A O 1
ATOM 2338 N N . ILE A 1 298 ? -26.183 1.647 13.520 1.00 85.12 298 ILE A N 1
ATOM 2339 C CA . ILE A 1 298 ? -24.765 1.719 13.902 1.00 85.12 298 ILE A CA 1
ATOM 2340 C C . ILE A 1 298 ? -24.256 0.318 14.258 1.00 85.12 298 ILE A C 1
ATOM 2342 O O . ILE A 1 298 ? -24.787 -0.338 15.156 1.00 85.12 298 ILE A O 1
ATOM 2346 N N . LYS A 1 299 ? -23.217 -0.140 13.554 1.00 85.69 299 LYS A N 1
ATOM 2347 C CA . LYS A 1 299 ? -22.580 -1.435 13.828 1.00 85.69 299 LYS A CA 1
ATOM 2348 C C . LYS A 1 299 ? -21.479 -1.274 14.870 1.00 85.69 299 LYS A C 1
ATOM 2350 O O . LYS A 1 299 ? -20.628 -0.405 14.713 1.00 85.69 299 LYS A O 1
ATOM 2355 N N . GLY A 1 300 ? -21.471 -2.143 15.875 1.00 86.75 300 GLY A N 1
ATOM 2356 C CA . GLY A 1 300 ? -20.357 -2.309 16.810 1.00 86.75 300 GLY A CA 1
ATOM 2357 C C . GLY A 1 300 ? -19.608 -3.603 16.536 1.00 86.75 300 GLY A C 1
ATOM 2358 O O . GLY A 1 300 ? -20.245 -4.636 16.327 1.00 86.75 300 GLY A O 1
ATOM 2359 N N . VAL A 1 301 ? -18.282 -3.539 16.542 1.00 88.00 301 VAL A N 1
ATOM 2360 C CA . VAL A 1 301 ? -17.386 -4.697 16.455 1.00 88.00 301 VAL A CA 1
ATOM 2361 C C . VAL A 1 301 ? -16.363 -4.607 17.587 1.00 88.00 301 VAL A C 1
ATOM 2363 O O . VAL A 1 301 ? -15.906 -3.509 17.910 1.00 88.00 301 VAL A O 1
ATOM 2366 N N . ILE A 1 302 ? -16.049 -5.762 18.180 1.00 85.50 302 ILE A N 1
ATOM 2367 C CA . ILE A 1 302 ? -15.014 -5.982 19.202 1.00 85.50 302 ILE A CA 1
ATOM 2368 C C . ILE A 1 302 ? -14.079 -7.069 18.686 1.00 85.50 302 ILE A C 1
ATOM 2370 O O . ILE A 1 302 ? -14.625 -8.036 18.100 1.00 85.50 302 ILE A O 1
#